Protein AF-0000000076051017 (afdb_homodimer)

Organism: Dicentrarchus labrax (NCBI:txid13489)

Structure (mmCIF, N/CA/C/O backbone):
data_AF-0000000076051017-model_v1
#
loop_
_entity.id
_entity.type
_entity.pdbx_description
1 polymer 'CARD domain-containing protein'
#
loop_
_atom_site.group_PDB
_atom_site.id
_atom_site.type_symbol
_atom_site.label_atom_id
_atom_site.label_alt_id
_atom_site.label_comp_id
_atom_site.label_asym_id
_atom_site.label_entity_id
_atom_site.label_seq_id
_atom_site.pdbx_PDB_ins_code
_atom_site.Cartn_x
_atom_site.Cartn_y
_atom_site.Cartn_z
_atom_site.occupancy
_atom_site.B_iso_or_equiv
_atom_site.auth_seq_id
_atom_site.auth_comp_id
_atom_site.auth_asym_id
_atom_site.auth_atom_id
_atom_site.pdbx_PDB_model_num
ATOM 1 N N . MET A 1 1 ? 24.625 4.484 -7.156 1 24.42 1 MET A N 1
ATOM 2 C CA . MET A 1 1 ? 23.25 4.98 -7.07 1 24.42 1 MET A CA 1
ATOM 3 C C . MET A 1 1 ? 22.25 3.867 -7.359 1 24.42 1 MET A C 1
ATOM 5 O O . MET A 1 1 ? 22.281 3.266 -8.438 1 24.42 1 MET A O 1
ATOM 9 N N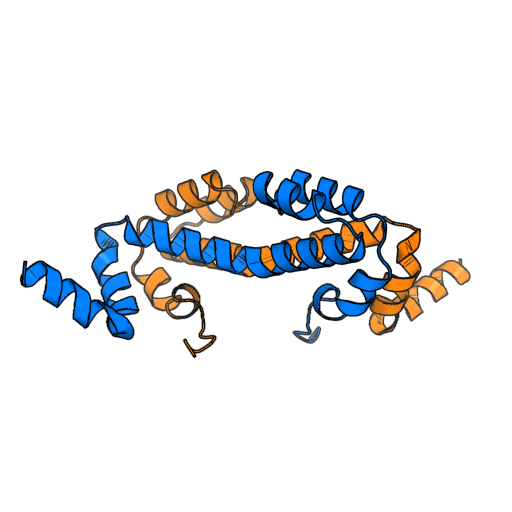 . ALA A 1 2 ? 22.016 2.893 -6.672 1 33.41 2 ALA A N 1
ATOM 10 C CA . ALA A 1 2 ? 21.234 1.699 -6.969 1 33.41 2 ALA A CA 1
ATOM 11 C C . ALA A 1 2 ? 19.984 2.055 -7.766 1 33.41 2 ALA A C 1
ATOM 13 O O . ALA A 1 2 ? 19.172 2.869 -7.324 1 33.41 2 ALA A O 1
ATOM 14 N N . ALA A 1 3 ? 19.891 2.324 -9.031 1 37.25 3 ALA A N 1
ATOM 15 C CA . ALA A 1 3 ? 19.016 2.867 -10.062 1 37.25 3 ALA A CA 1
ATOM 16 C C . ALA A 1 3 ? 17.562 2.562 -9.75 1 37.25 3 ALA A C 1
ATOM 18 O O . ALA A 1 3 ? 17.234 1.473 -9.273 1 37.25 3 ALA A O 1
ATOM 19 N N . SER A 1 4 ? 16.625 3.566 -9.406 1 51.62 4 SER A N 1
ATOM 20 C CA . SER A 1 4 ? 15.234 3.854 -9.078 1 51.62 4 SER A CA 1
ATOM 21 C C . SER A 1 4 ? 14.297 2.824 -9.703 1 51.62 4 SER A C 1
ATOM 23 O O . SER A 1 4 ? 13.43 3.174 -10.5 1 51.62 4 SER A O 1
ATOM 25 N N . GLY A 1 5 ? 14.914 1.859 -10.258 1 60.94 5 GLY A N 1
ATOM 26 C CA . GLY A 1 5 ? 14.273 0.956 -11.195 1 60.94 5 GLY A CA 1
ATOM 27 C C . GLY A 1 5 ? 13.016 0.314 -10.641 1 60.94 5 GLY A C 1
ATOM 28 O O . GLY A 1 5 ? 12.742 0.406 -9.445 1 60.94 5 GLY A O 1
ATOM 29 N N . GLN A 1 6 ? 12.227 -0.032 -11.578 1 78.06 6 GLN A N 1
ATOM 30 C CA . GLN A 1 6 ? 11 -0.77 -11.305 1 78.06 6 GLN A CA 1
ATOM 31 C C . GLN A 1 6 ? 11.266 -1.979 -10.414 1 78.06 6 GLN A C 1
ATOM 33 O O . GLN A 1 6 ? 12.32 -2.615 -10.523 1 78.06 6 GLN A O 1
ATOM 38 N N . HIS A 1 7 ? 10.523 -2.027 -9.367 1 85.69 7 HIS A N 1
ATOM 39 C CA . HIS A 1 7 ? 10.602 -3.172 -8.469 1 85.69 7 HIS A 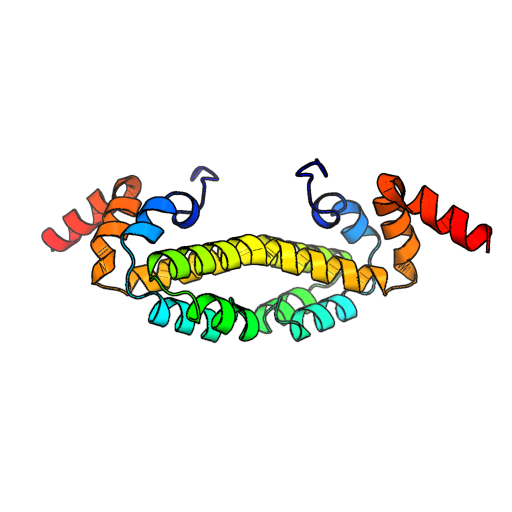CA 1
ATOM 40 C C . HIS A 1 7 ? 10.578 -4.484 -9.242 1 85.69 7 HIS A C 1
ATOM 42 O O . HIS A 1 7 ? 9.922 -4.586 -10.281 1 85.69 7 HIS A O 1
ATOM 48 N N . PHE A 1 8 ? 11.359 -5.445 -8.859 1 83.5 8 PHE A N 1
ATOM 49 C CA . PHE A 1 8 ? 11.461 -6.766 -9.469 1 83.5 8 PHE A CA 1
ATOM 50 C C . PHE A 1 8 ? 10.086 -7.293 -9.859 1 83.5 8 PHE A C 1
ATOM 52 O O . PHE A 1 8 ? 9.898 -7.789 -10.969 1 83.5 8 PHE A O 1
ATOM 59 N N . VAL A 1 9 ? 9.141 -7.133 -8.945 1 89.12 9 VAL A N 1
ATOM 60 C CA . VAL A 1 9 ? 7.781 -7.621 -9.148 1 89.12 9 VAL A CA 1
ATOM 61 C C . VAL A 1 9 ? 7.141 -6.891 -10.328 1 89.12 9 VAL A C 1
ATOM 63 O O . VAL A 1 9 ? 6.453 -7.508 -11.148 1 89.12 9 VAL A O 1
ATOM 66 N N . ASP A 1 10 ? 7.473 -5.641 -10.352 1 88.94 10 ASP A N 1
ATOM 67 C CA . ASP A 1 10 ? 6.918 -4.84 -11.438 1 88.94 10 ASP A CA 1
ATOM 68 C C . ASP A 1 10 ? 7.574 -5.191 -12.773 1 88.94 10 ASP A C 1
ATOM 70 O O . ASP A 1 10 ? 6.918 -5.18 -13.812 1 88.94 10 ASP A O 1
ATOM 74 N N . ARG A 1 11 ? 8.703 -5.527 -12.695 1 86.06 11 ARG A N 1
ATOM 75 C CA . ARG A 1 11 ? 9.492 -5.828 -13.891 1 86.06 11 ARG A CA 1
ATOM 76 C C . ARG A 1 11 ? 9.117 -7.188 -14.469 1 86.06 11 ARG A C 1
ATOM 78 O O . ARG A 1 11 ? 9.148 -7.383 -15.68 1 86.06 11 ARG A O 1
ATOM 85 N N . HIS A 1 12 ? 8.734 -8.039 -13.617 1 89.12 12 HIS A N 1
ATOM 86 C CA . HIS A 1 12 ? 8.539 -9.406 -14.094 1 89.12 12 HIS A CA 1
ATOM 87 C C . HIS A 1 12 ? 7.109 -9.875 -13.836 1 89.12 12 HIS A C 1
ATOM 89 O O . HIS A 1 12 ? 6.887 -11.047 -13.516 1 89.12 12 HIS A O 1
ATOM 95 N N . GLN A 1 13 ? 6.273 -8.984 -14.023 1 90.81 13 GLN A N 1
ATOM 96 C CA . GLN A 1 13 ? 4.863 -9.281 -13.805 1 90.81 13 GLN A CA 1
ATOM 97 C C . GLN A 1 13 ? 4.395 -10.414 -14.711 1 90.81 13 GLN A C 1
ATOM 99 O O . GLN A 1 13 ? 3.766 -11.367 -14.25 1 90.81 13 GLN A O 1
ATOM 104 N N . THR A 1 14 ? 4.812 -10.297 -15.992 1 91.75 14 THR A N 1
ATOM 105 C CA . THR A 1 14 ? 4.379 -11.281 -16.984 1 91.75 14 THR A CA 1
ATOM 106 C C . THR A 1 14 ? 4.926 -12.664 -16.641 1 91.75 14 THR A C 1
ATOM 108 O O . THR A 1 14 ? 4.195 -13.656 -16.703 1 91.75 14 THR A O 1
ATOM 111 N N . ALA A 1 15 ? 6.152 -12.688 -16.266 1 88.75 15 ALA A N 1
ATOM 112 C CA . ALA A 1 15 ? 6.781 -13.953 -15.914 1 88.75 15 ALA A CA 1
ATOM 113 C C . ALA A 1 15 ? 6.141 -14.547 -14.656 1 88.75 15 ALA A C 1
ATOM 115 O O . ALA A 1 15 ? 5.914 -15.758 -14.586 1 88.75 15 ALA A O 1
ATOM 116 N N . LEU A 1 16 ? 5.812 -13.734 -13.742 1 91.06 16 LEU A N 1
ATOM 117 C CA . LEU A 1 16 ? 5.184 -14.188 -12.5 1 91.06 16 LEU A CA 1
ATOM 118 C C . LEU A 1 16 ? 3.805 -14.781 -12.781 1 91.06 16 LEU A C 1
ATOM 120 O O . LEU A 1 16 ? 3.473 -15.852 -12.273 1 91.06 16 LEU A O 1
ATOM 124 N N . ILE A 1 17 ? 3.113 -14.164 -13.625 1 93.62 17 ILE A N 1
ATOM 125 C CA . ILE A 1 17 ? 1.758 -14.586 -13.953 1 93.62 17 ILE A CA 1
ATOM 126 C C . ILE A 1 17 ? 1.806 -15.922 -14.703 1 93.62 17 ILE A C 1
ATOM 128 O O . ILE A 1 17 ? 0.982 -16.812 -14.461 1 93.62 17 ILE A O 1
ATOM 132 N N . SER A 1 18 ? 2.781 -16.094 -15.43 1 91.06 18 SER A N 1
ATOM 133 C CA . SER A 1 18 ? 2.85 -17.281 -16.281 1 91.06 18 SER A CA 1
ATOM 134 C C . SER A 1 18 ? 3.506 -18.438 -15.547 1 91.06 18 SER A C 1
ATOM 136 O O . SER A 1 18 ? 3.191 -19.609 -15.812 1 91.06 18 SER A O 1
ATOM 138 N N . ARG A 1 19 ? 4.324 -18.188 -14.539 1 88.19 19 ARG A N 1
ATOM 139 C CA . ARG A 1 19 ? 5.176 -19.25 -14.008 1 88.19 19 ARG A CA 1
ATOM 140 C C . ARG A 1 19 ? 4.742 -19.641 -12.594 1 88.19 19 ARG A C 1
ATOM 142 O O . ARG A 1 19 ? 4.922 -20.781 -12.188 1 88.19 19 ARG A O 1
ATOM 149 N N . VAL A 1 20 ? 4.27 -18.672 -11.914 1 89.75 20 VAL A N 1
ATOM 150 C CA . VAL A 1 20 ? 3.904 -18.969 -10.531 1 89.75 20 VAL A CA 1
ATOM 151 C C . VAL A 1 20 ? 2.6 -19.766 -10.5 1 89.75 20 VAL A C 1
ATOM 153 O O . VAL A 1 20 ? 1.62 -19.391 -11.148 1 89.75 20 VAL A O 1
ATOM 156 N N . ARG A 1 21 ? 2.627 -20.859 -9.695 1 89.5 21 ARG A N 1
ATOM 157 C CA . ARG A 1 21 ? 1.442 -21.703 -9.625 1 89.5 21 ARG A CA 1
ATOM 158 C C . ARG A 1 21 ? 0.929 -21.812 -8.188 1 89.5 21 ARG A C 1
ATOM 160 O O . ARG A 1 21 ? -0.248 -22.094 -7.965 1 89.5 21 ARG A O 1
ATOM 167 N N . ASP A 1 22 ? 1.771 -21.609 -7.297 1 90.62 22 ASP A N 1
ATOM 168 C CA . ASP A 1 22 ? 1.394 -21.703 -5.891 1 90.62 22 ASP A CA 1
ATOM 169 C C . ASP A 1 22 ? 0.854 -20.359 -5.379 1 90.62 22 ASP A C 1
ATOM 171 O O . ASP A 1 22 ? 1.37 -19.812 -4.402 1 90.62 22 ASP A O 1
ATOM 175 N N . THR A 1 23 ? -0.31 -19.906 -5.977 1 93.56 23 THR A N 1
ATOM 176 C CA . THR A 1 23 ? -0.849 -18.594 -5.688 1 93.56 23 THR A CA 1
ATOM 177 C C . THR A 1 23 ? -1.613 -18.594 -4.363 1 93.56 23 THR A C 1
ATOM 179 O O . THR A 1 23 ? -1.653 -17.578 -3.662 1 93.56 23 THR A O 1
ATOM 182 N N . GLU A 1 24 ? -2.168 -19.766 -4.031 1 92.88 24 GLU A N 1
ATOM 183 C CA . GLU A 1 24 ? -2.918 -19.875 -2.783 1 92.88 24 GLU A CA 1
ATOM 184 C C . GLU A 1 24 ? -2.008 -19.672 -1.575 1 92.88 24 GLU A C 1
ATOM 186 O O . GLU A 1 24 ? -2.379 -18.984 -0.622 1 92.88 24 GLU A O 1
ATOM 191 N N . HIS A 1 25 ? -0.896 -20.266 -1.713 1 93.69 25 HIS A N 1
ATOM 192 C CA . HIS A 1 25 ? 0.097 -20.109 -0.654 1 93.69 25 HIS A CA 1
ATOM 193 C C . HIS A 1 25 ? 0.572 -18.672 -0.545 1 93.69 25 HIS A C 1
ATOM 195 O O . HIS A 1 25 ? 0.692 -18.141 0.558 1 93.69 25 HIS A O 1
ATOM 201 N N . ILE A 1 26 ? 0.809 -18.094 -1.635 1 95.06 26 ILE A N 1
ATOM 202 C CA . ILE A 1 26 ? 1.259 -16.703 -1.695 1 95.06 26 ILE A CA 1
ATOM 203 C C . ILE A 1 26 ? 0.179 -15.789 -1.127 1 95.06 26 ILE A C 1
ATOM 205 O O . ILE A 1 26 ? 0.461 -14.945 -0.276 1 95.06 26 ILE A O 1
ATOM 209 N N . LEU A 1 27 ? -1.001 -16.031 -1.581 1 95.56 27 LEU A N 1
ATOM 210 C CA . LEU A 1 27 ? -2.15 -15.258 -1.134 1 95.56 27 LEU A CA 1
ATOM 211 C C . LEU A 1 27 ? -2.334 -15.375 0.375 1 95.56 27 LEU A C 1
ATOM 213 O O . LEU A 1 27 ? -2.539 -14.375 1.062 1 95.56 27 LEU A O 1
ATOM 217 N N . GLY A 1 28 ? -2.191 -16.547 0.867 1 95 28 GLY A N 1
ATOM 218 C CA . GLY A 1 28 ? -2.307 -16.781 2.297 1 95 28 GLY A CA 1
ATOM 219 C C . GLY A 1 28 ? -1.27 -16.031 3.111 1 95 28 GLY A C 1
ATOM 220 O O . GLY A 1 28 ? -1.594 -15.422 4.137 1 95 28 GLY A O 1
ATOM 221 N N . LYS A 1 29 ? -0.064 -16.031 2.619 1 94.69 29 LYS A N 1
ATOM 222 C CA . LYS A 1 29 ? 1.028 -15.367 3.322 1 94.69 29 LYS A CA 1
ATOM 223 C C . LYS A 1 29 ? 0.854 -13.852 3.297 1 94.69 29 LYS A C 1
ATOM 225 O O . LYS A 1 29 ? 1.027 -13.18 4.32 1 94.69 29 LYS A O 1
ATOM 230 N N . LEU A 1 30 ? 0.501 -13.391 2.154 1 95 30 LEU A N 1
ATOM 231 C CA . LEU A 1 30 ? 0.295 -11.953 2.023 1 95 30 LEU A CA 1
ATOM 232 C C . LEU A 1 30 ? -0.846 -11.477 2.918 1 95 30 LEU A C 1
ATOM 234 O O . LEU A 1 30 ? -0.772 -10.398 3.51 1 95 30 LEU A O 1
ATOM 238 N N . LYS A 1 31 ? -1.867 -12.258 3.064 1 94.69 31 LYS A N 1
ATOM 239 C CA . LYS A 1 31 ? -2.994 -11.953 3.941 1 94.69 31 LYS A CA 1
ATOM 240 C C . LYS A 1 31 ? -2.568 -11.961 5.406 1 94.69 31 LYS A C 1
ATOM 242 O O . LYS A 1 31 ? -2.947 -11.07 6.176 1 94.69 31 LYS A O 1
ATOM 247 N N . GLU A 1 32 ? -1.812 -12.914 5.691 1 93.19 32 GLU A N 1
ATOM 248 C CA . GLU A 1 32 ? -1.315 -13.023 7.059 1 93.19 32 GLU A CA 1
ATOM 249 C C . GLU A 1 32 ? -0.448 -11.828 7.434 1 93.19 32 GLU A C 1
ATOM 251 O O . GLU A 1 32 ? -0.477 -11.367 8.578 1 93.19 32 GLU A O 1
ATOM 256 N N . MET A 1 33 ? 0.252 -11.414 6.477 1 89.25 33 MET A N 1
ATOM 257 C CA . MET A 1 33 ? 1.144 -10.281 6.707 1 89.25 33 MET A CA 1
ATOM 258 C C . MET A 1 33 ? 0.368 -8.969 6.703 1 89.25 33 MET A C 1
ATOM 260 O O . MET A 1 33 ? 0.891 -7.934 7.121 1 89.25 33 MET A O 1
ATOM 264 N N . GLY A 1 34 ? -0.834 -8.984 6.223 1 88.19 34 GLY A N 1
ATOM 265 C CA . GLY A 1 34 ? -1.699 -7.816 6.266 1 88.19 34 GLY A CA 1
ATOM 266 C C . GLY A 1 34 ? -1.637 -6.98 5 1 88.19 34 GLY A C 1
ATOM 267 O O . GLY A 1 34 ? -2.098 -5.84 4.98 1 88.19 34 GLY A O 1
ATOM 268 N N . PHE A 1 35 ? -1.072 -7.484 4.031 1 91.06 35 PHE A N 1
ATOM 269 C CA . PHE A 1 35 ? -0.957 -6.738 2.785 1 91.06 35 PHE A CA 1
ATOM 270 C C . PHE A 1 35 ? -2.229 -6.867 1.955 1 91.06 35 PHE A C 1
ATOM 272 O O . PHE A 1 35 ? -2.547 -5.984 1.155 1 91.06 35 PHE A O 1
ATOM 279 N N . ILE A 1 36 ? -2.881 -7.93 2.113 1 92.75 36 ILE A N 1
ATOM 280 C CA . ILE A 1 36 ? -4.141 -8.195 1.428 1 92.75 36 ILE A CA 1
ATOM 281 C C . ILE A 1 36 ? -5.242 -8.461 2.453 1 92.75 36 ILE A C 1
ATOM 283 O O . ILE A 1 36 ? -5.059 -9.25 3.377 1 92.75 36 ILE A O 1
ATOM 287 N N . SER A 1 37 ? -6.293 -7.73 2.342 1 91.69 37 SER A N 1
ATOM 288 C CA . SER A 1 37 ? -7.418 -7.914 3.256 1 91.69 37 SER A CA 1
ATOM 289 C C . SER A 1 37 ? -8.133 -9.234 2.994 1 91.69 37 SER A C 1
ATOM 291 O O . SER A 1 37 ? -7.992 -9.82 1.92 1 91.69 37 SER A O 1
ATOM 293 N N . LYS A 1 38 ? -8.977 -9.57 3.932 1 92.62 38 LYS A N 1
ATOM 294 C CA . LYS A 1 38 ? -9.75 -10.797 3.787 1 92.62 38 LYS A CA 1
ATOM 295 C C . LYS A 1 38 ? -10.688 -10.719 2.588 1 92.62 38 LYS A C 1
ATOM 297 O O . LYS A 1 38 ? -10.812 -11.68 1.826 1 92.62 38 LYS A O 1
ATOM 302 N N . GLU A 1 39 ? -11.266 -9.57 2.461 1 93.75 39 GLU A N 1
ATOM 303 C CA . GLU A 1 39 ? -12.195 -9.375 1.354 1 93.75 39 GLU A CA 1
ATOM 304 C C . GLU A 1 39 ? -11.5 -9.531 0.007 1 93.75 39 GLU A C 1
ATOM 306 O O . GLU A 1 39 ? -11.984 -10.25 -0.871 1 93.75 39 GLU A O 1
ATOM 311 N N . LYS A 1 40 ? -10.391 -8.953 -0.092 1 94.25 40 LYS A N 1
ATOM 312 C CA . LYS A 1 40 ? -9.633 -9.031 -1.337 1 94.25 40 LYS A CA 1
ATOM 313 C C . LYS A 1 40 ? -9.055 -10.43 -1.543 1 94.25 40 LYS A C 1
ATOM 315 O O . LYS A 1 40 ? -9.008 -10.93 -2.67 1 94.25 40 LYS A O 1
ATOM 320 N N . ASN A 1 41 ? -8.633 -11 -0.438 1 95.25 41 ASN A N 1
ATOM 321 C CA . ASN A 1 41 ? -8.141 -12.375 -0.49 1 95.25 41 ASN A CA 1
ATOM 322 C C . ASN A 1 41 ? -9.188 -13.32 -1.067 1 95.25 41 ASN A C 1
ATOM 324 O O . ASN A 1 41 ? -8.891 -14.102 -1.977 1 95.25 41 ASN A O 1
ATOM 328 N N . ASP A 1 42 ? -10.359 -13.227 -0.58 1 95.94 42 ASP A N 1
ATOM 329 C CA . ASP A 1 42 ? -11.445 -14.094 -1.033 1 95.94 42 ASP A CA 1
ATOM 330 C C . ASP A 1 42 ? -11.766 -13.852 -2.506 1 95.94 42 ASP A C 1
ATOM 332 O O . ASP A 1 42 ? -12.039 -14.797 -3.252 1 95.94 42 ASP A O 1
ATOM 336 N N . ALA A 1 43 ? -11.719 -12.648 -2.893 1 96.25 43 ALA A N 1
ATOM 337 C CA . ALA A 1 43 ? -11.992 -12.281 -4.281 1 96.25 43 ALA A CA 1
ATOM 338 C C . ALA A 1 43 ? -10.953 -12.883 -5.219 1 96.25 43 ALA A C 1
ATOM 340 O O . ALA A 1 43 ? -11.297 -13.414 -6.281 1 96.25 43 ALA A O 1
ATOM 341 N N . VAL A 1 44 ? -9.719 -12.812 -4.871 1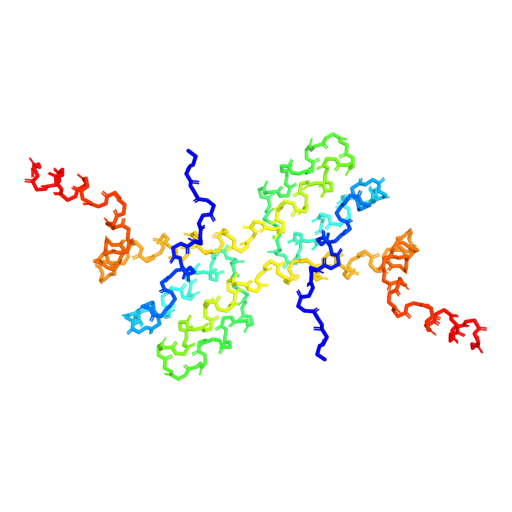 96.75 44 VAL A N 1
ATOM 342 C CA . VAL A 1 44 ? -8.633 -13.336 -5.691 1 96.75 44 VAL A CA 1
ATOM 343 C C . VAL A 1 44 ? -8.656 -14.867 -5.66 1 96.75 44 VAL A C 1
ATOM 345 O O . VAL A 1 44 ? -8.453 -15.516 -6.688 1 96.75 44 VAL A O 1
ATOM 348 N N . ALA A 1 45 ? -8.914 -15.445 -4.512 1 95.94 45 ALA A N 1
ATOM 349 C CA . ALA A 1 45 ? -8.953 -16.891 -4.34 1 95.94 45 ALA A CA 1
ATOM 350 C C . ALA A 1 45 ? -10.094 -17.516 -5.148 1 95.94 45 ALA A C 1
ATOM 352 O O . ALA A 1 45 ? -10.039 -18.688 -5.508 1 95.94 45 ALA A O 1
ATOM 353 N N . ALA A 1 46 ? -11.094 -16.719 -5.398 1 96.5 46 ALA A N 1
ATOM 354 C CA . ALA A 1 46 ? -12.266 -17.219 -6.125 1 96.5 46 ALA A CA 1
ATOM 355 C C . ALA A 1 46 ? -11.984 -17.297 -7.625 1 96.5 46 ALA A C 1
ATOM 357 O O . ALA A 1 46 ? -12.734 -17.938 -8.367 1 96.5 46 ALA A O 1
ATOM 358 N N . LEU A 1 47 ? -10.906 -16.672 -8.008 1 95.69 47 LEU A N 1
ATOM 359 C CA . LEU A 1 47 ? -10.562 -16.719 -9.422 1 95.69 47 LEU A CA 1
ATOM 360 C C . LEU A 1 47 ? -10.195 -18.141 -9.844 1 95.69 47 LEU A C 1
ATOM 362 O O . LEU A 1 47 ? -9.664 -18.906 -9.047 1 95.69 47 LEU A O 1
ATOM 366 N N . LYS A 1 48 ? -10.422 -18.531 -11.039 1 90.25 48 LYS A N 1
ATOM 367 C CA . LYS A 1 48 ? -10.398 -19.906 -11.508 1 90.25 48 LYS A CA 1
ATOM 368 C C . LYS A 1 48 ? -8.969 -20.375 -11.797 1 90.25 48 LYS A C 1
ATOM 370 O O . LYS A 1 48 ? -8.617 -21.516 -11.516 1 90.25 48 LYS A O 1
ATOM 375 N N . SER A 1 49 ? -8.141 -19.516 -12.352 1 95.25 49 SER A N 1
ATOM 376 C CA . SER A 1 49 ? -6.809 -19.938 -12.781 1 95.25 49 SER A CA 1
ATOM 377 C C . SER A 1 49 ? -5.723 -19.312 -11.914 1 95.25 49 SER A C 1
ATOM 379 O O . SER A 1 49 ? -5.871 -18.188 -11.43 1 95.25 49 SER A O 1
ATOM 381 N N . PRO A 1 50 ? -4.652 -20.125 -11.75 1 94.44 50 PRO A N 1
ATOM 382 C CA . PRO A 1 50 ? -3.518 -19.562 -11.016 1 94.44 50 PRO A CA 1
ATOM 383 C C . PRO A 1 50 ? -2.98 -18.281 -11.648 1 94.44 50 PRO A C 1
ATOM 385 O O . PRO A 1 50 ? -2.502 -17.391 -10.938 1 94.44 50 PRO A O 1
ATOM 388 N N . GLN A 1 51 ? -3.125 -18.234 -12.945 1 95.25 51 GLN A N 1
ATOM 389 C CA . GLN A 1 51 ? -2.666 -17.031 -13.633 1 95.25 51 GLN A CA 1
ATOM 390 C C . GLN A 1 51 ? -3.502 -15.812 -13.242 1 95.25 51 GLN A C 1
ATOM 392 O O . GLN A 1 51 ? -2.959 -14.734 -12.977 1 95.25 51 GLN A O 1
ATOM 397 N N . ASP A 1 52 ? -4.797 -16.047 -13.117 1 96.81 52 ASP A N 1
ATOM 398 C CA . ASP A 1 52 ? -5.707 -14.984 -12.711 1 96.81 52 ASP A CA 1
ATOM 399 C C . ASP A 1 52 ? -5.469 -14.586 -11.258 1 96.81 52 ASP A C 1
ATOM 401 O O . ASP A 1 52 ? -5.527 -13.398 -10.914 1 96.81 52 ASP A O 1
ATOM 405 N N . GLN A 1 53 ? -5.188 -15.562 -10.516 1 97.06 53 GLN A N 1
ATOM 406 C CA . GLN A 1 53 ? -4.941 -15.297 -9.102 1 97.06 53 GLN A CA 1
ATOM 407 C C . GLN A 1 53 ? -3.674 -14.469 -8.906 1 97.06 53 GLN A C 1
ATOM 409 O O . GLN A 1 53 ? -3.66 -13.516 -8.125 1 97.06 53 GLN A O 1
ATOM 414 N N . MET A 1 54 ? -2.664 -14.805 -9.727 1 96.31 54 MET A N 1
ATOM 415 C CA . MET A 1 54 ? -1.407 -14.062 -9.633 1 96.31 54 MET A CA 1
ATOM 416 C C . MET A 1 54 ? -1.589 -12.625 -10.102 1 96.31 54 MET A C 1
ATOM 418 O O . MET A 1 54 ? -1.051 -11.695 -9.492 1 96.31 54 MET A O 1
ATOM 422 N N . GLU A 1 55 ? -2.424 -12.492 -11.094 1 96.5 55 GLU A N 1
ATOM 423 C CA . GLU A 1 55 ? -2.742 -11.148 -11.562 1 96.5 55 GLU A CA 1
ATOM 424 C C . GLU A 1 55 ? -3.473 -10.352 -10.484 1 96.5 55 GLU A C 1
ATOM 426 O O . GLU A 1 55 ? -3.188 -9.172 -10.281 1 96.5 55 GLU A O 1
ATOM 431 N N . GLY A 1 56 ? -4.359 -11 -9.859 1 96.88 56 GLY A N 1
ATOM 432 C CA . GLY A 1 56 ? -5.09 -10.367 -8.773 1 96.88 56 GLY A CA 1
ATOM 433 C C . GLY A 1 56 ? -4.203 -9.953 -7.617 1 96.88 56 GLY A C 1
ATOM 434 O O . GLY A 1 56 ? -4.359 -8.867 -7.062 1 96.88 56 GLY A O 1
ATOM 435 N N . ILE A 1 57 ? -3.285 -10.82 -7.328 1 97.31 57 ILE A N 1
ATOM 436 C CA . ILE A 1 57 ? -2.342 -10.531 -6.25 1 97.31 57 ILE A CA 1
ATOM 437 C C . ILE A 1 57 ? -1.511 -9.305 -6.605 1 97.31 57 ILE A C 1
ATOM 439 O O . ILE A 1 57 ? -1.389 -8.375 -5.797 1 97.31 57 ILE A O 1
ATOM 443 N N . LEU A 1 58 ? -1.055 -9.266 -7.824 1 96 58 LEU A N 1
ATOM 444 C CA . LEU A 1 58 ? -0.235 -8.148 -8.281 1 96 58 LEU A CA 1
ATOM 445 C C . LEU A 1 58 ? -1.034 -6.852 -8.281 1 96 58 LEU A C 1
ATOM 447 O O . LEU A 1 58 ? -0.522 -5.801 -7.879 1 96 58 LEU A O 1
ATOM 451 N N . GLN A 1 59 ? -2.211 -6.977 -8.625 1 95.38 59 GLN A N 1
ATOM 452 C CA . GLN A 1 59 ? -3.092 -5.816 -8.641 1 95.38 59 GLN A CA 1
ATOM 453 C C . GLN A 1 59 ? -3.338 -5.301 -7.223 1 95.38 59 GLN A C 1
ATOM 455 O O . GLN A 1 59 ? -3.348 -4.09 -6.992 1 95.38 59 GLN A O 1
ATOM 460 N N . CYS A 1 60 ? -3.549 -6.168 -6.383 1 95.38 60 CYS A N 1
ATOM 461 C CA . CYS A 1 60 ? -3.785 -5.801 -4.992 1 95.38 60 CYS A CA 1
ATOM 462 C C . CYS A 1 60 ? -2.58 -5.074 -4.41 1 95.38 60 CYS A C 1
ATOM 464 O O . CYS A 1 60 ? -2.732 -4.074 -3.707 1 95.38 60 CYS A O 1
ATOM 466 N N . LEU A 1 61 ? -1.451 -5.594 -4.758 1 94.62 61 LEU A N 1
ATOM 467 C CA . LEU A 1 61 ? -0.232 -5.016 -4.203 1 94.62 61 LEU A CA 1
ATOM 468 C C . LEU A 1 61 ? 0.036 -3.639 -4.797 1 94.62 61 LEU A C 1
ATOM 470 O O . LEU A 1 61 ? 0.464 -2.725 -4.086 1 94.62 61 LEU A O 1
ATOM 474 N N . THR A 1 62 ? -0.255 -3.459 -6.039 1 91.5 62 THR A N 1
ATOM 475 C CA . THR A 1 62 ? -0.017 -2.188 -6.711 1 91.5 62 THR A CA 1
ATOM 476 C C . THR A 1 62 ? -1.061 -1.153 -6.301 1 91.5 62 THR A C 1
ATOM 478 O O . THR A 1 62 ? -0.771 0.044 -6.254 1 91.5 62 THR A O 1
ATOM 481 N N . SER A 1 63 ? -2.178 -1.589 -5.879 1 92.56 63 SER A N 1
ATOM 482 C CA . SER A 1 63 ? -3.27 -0.689 -5.52 1 92.56 63 SER A CA 1
ATOM 483 C C . SER A 1 63 ? -3.221 -0.32 -4.039 1 92.56 63 SER A C 1
ATOM 485 O O . SER A 1 63 ? -3.93 0.584 -3.598 1 92.56 63 SER A O 1
ATOM 487 N N . ALA A 1 64 ? -2.445 -0.99 -3.338 1 92.12 64 ALA A N 1
ATOM 488 C CA . ALA A 1 64 ? -2.414 -0.812 -1.888 1 92.12 64 ALA A CA 1
ATOM 489 C C . ALA A 1 64 ? -2.076 0.629 -1.519 1 92.12 64 ALA A C 1
ATOM 491 O O . ALA A 1 64 ? -2.689 1.206 -0.617 1 92.12 64 ALA A O 1
ATOM 492 N N . SER A 1 65 ? -1.127 1.236 -2.186 1 91.75 65 SER A N 1
ATOM 493 C CA . SER A 1 65 ? -0.76 2.621 -1.906 1 91.75 65 SER A CA 1
ATOM 494 C C . SER A 1 65 ? -1.912 3.57 -2.213 1 91.75 65 SER A C 1
ATOM 496 O O . SER A 1 65 ? -2.18 4.5 -1.447 1 91.75 65 SER A O 1
ATOM 498 N N . THR A 1 66 ? -2.549 3.305 -3.299 1 91.75 66 THR A N 1
ATOM 499 C CA . THR A 1 66 ? -3.678 4.137 -3.701 1 91.75 66 THR A CA 1
ATOM 500 C C . THR A 1 66 ? -4.816 4.031 -2.693 1 91.75 66 THR A C 1
ATOM 502 O O . THR A 1 66 ? -5.441 5.035 -2.346 1 91.75 66 THR A O 1
ATOM 505 N N . ARG A 1 67 ? -5.02 2.938 -2.203 1 91.56 67 ARG A N 1
ATOM 506 C CA . ARG A 1 67 ? -6.055 2.715 -1.201 1 91.56 67 ARG A CA 1
ATOM 507 C C . ARG A 1 67 ? -5.738 3.461 0.09 1 91.56 67 ARG A C 1
ATOM 509 O O . ARG A 1 67 ? -6.629 4.035 0.719 1 91.56 67 ARG A O 1
ATOM 516 N N . GLY A 1 68 ? -4.488 3.379 0.391 1 94.31 68 GLY A N 1
ATOM 517 C CA . GLY A 1 68 ? -4.066 4.117 1.57 1 94.31 68 GLY A CA 1
ATOM 518 C C . GLY A 1 68 ? -4.254 5.617 1.434 1 94.31 68 GLY A C 1
ATOM 519 O O . GLY A 1 68 ? -4.711 6.277 2.367 1 94.31 68 GLY A O 1
ATOM 520 N N . LYS A 1 69 ? -3.939 6.09 0.316 1 93.25 69 LYS A N 1
ATOM 521 C CA . LYS A 1 69 ? -4.121 7.516 0.051 1 93.25 69 LYS A CA 1
ATOM 522 C C . LYS A 1 69 ? -5.602 7.883 0.019 1 93.25 69 LYS A C 1
ATOM 524 O O . LYS A 1 69 ? -5.992 8.953 0.496 1 93.25 69 LYS A O 1
ATOM 529 N N . ASP A 1 70 ? -6.336 6.996 -0.524 1 92 70 ASP A N 1
ATOM 530 C CA . ASP A 1 70 ? -7.781 7.199 -0.526 1 92 70 ASP A CA 1
ATOM 531 C C . ASP A 1 70 ? -8.328 7.254 0.898 1 92 70 ASP A C 1
ATOM 533 O O . ASP A 1 70 ? -9.188 8.086 1.209 1 92 70 ASP A O 1
ATOM 537 N N . ALA A 1 71 ? -7.836 6.391 1.649 1 93.06 71 ALA A N 1
ATOM 538 C CA . ALA A 1 71 ? -8.258 6.375 3.049 1 93.06 71 ALA A CA 1
ATOM 539 C C . ALA A 1 71 ? -7.895 7.684 3.744 1 93.06 71 ALA A C 1
ATOM 541 O O . ALA A 1 71 ? -8.711 8.258 4.461 1 93.06 71 ALA A O 1
ATOM 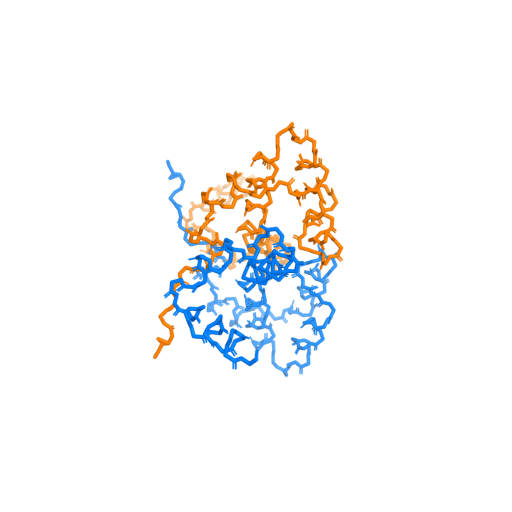542 N N . LEU A 1 72 ? -6.695 8.109 3.543 1 94.44 72 LEU A N 1
ATOM 543 C CA . LEU A 1 72 ? -6.258 9.391 4.102 1 94.44 72 LEU A CA 1
ATOM 544 C C . LEU A 1 72 ? -7.168 10.523 3.639 1 94.44 72 LEU A C 1
ATOM 546 O O . LEU A 1 72 ? -7.59 11.352 4.445 1 94.44 72 LEU A O 1
ATOM 550 N N . TYR A 1 73 ? -7.473 10.438 2.381 1 89.75 73 TYR A N 1
ATOM 551 C CA . TYR A 1 73 ? -8.344 11.453 1.795 1 89.75 73 TYR A CA 1
ATOM 552 C C . TYR A 1 73 ? -9.711 11.453 2.473 1 89.75 73 TYR A C 1
ATOM 554 O O . TYR A 1 73 ? -10.242 12.516 2.811 1 89.75 73 TYR A O 1
ATOM 562 N N . GLU A 1 74 ? -10.242 10.391 2.73 1 90.06 74 GLU A N 1
ATOM 563 C CA . GLU A 1 74 ? -11.547 10.266 3.381 1 90.06 74 GLU A CA 1
ATOM 564 C C . GLU A 1 74 ? -11.492 10.773 4.82 1 90.06 74 GLU A C 1
ATOM 566 O O . GLU A 1 74 ? -12.438 11.414 5.289 1 90.06 74 GLU A O 1
ATOM 571 N N . ILE A 1 75 ? -10.461 10.469 5.484 1 92.69 75 ILE A N 1
ATOM 572 C CA . ILE A 1 75 ? -10.281 10.93 6.859 1 92.69 75 ILE A CA 1
ATOM 573 C C . ILE A 1 75 ? -10.211 12.453 6.891 1 92.69 75 ILE A C 1
ATOM 575 O O . ILE A 1 75 ? -10.859 13.094 7.715 1 92.69 75 ILE A O 1
ATOM 579 N N . LEU A 1 76 ? -9.438 12.992 6.012 1 89 76 LEU A N 1
ATOM 580 C CA . LEU A 1 76 ? -9.281 14.445 5.938 1 89 76 LEU A CA 1
ATOM 581 C C . LEU A 1 76 ? -10.609 15.117 5.613 1 89 76 LEU A C 1
ATOM 583 O O . LEU A 1 76 ? -10.922 16.172 6.164 1 89 76 LEU A O 1
ATOM 587 N N . LYS A 1 77 ? -11.359 14.484 4.742 1 84.44 77 LYS A N 1
ATOM 588 C CA . LYS A 1 77 ? -12.672 15.008 4.359 1 84.44 77 LYS A CA 1
ATOM 589 C C . LYS A 1 77 ? -13.594 15.102 5.566 1 84.44 77 LYS A C 1
ATOM 591 O O . LYS A 1 77 ? -14.438 16 5.637 1 84.44 77 LYS A O 1
ATOM 596 N N . GLY A 1 78 ? -13.445 14.148 6.375 1 83.31 78 GLY A N 1
ATOM 597 C CA . GLY A 1 78 ? -14.281 14.125 7.562 1 83.31 78 GLY A CA 1
ATOM 598 C C . GLY A 1 78 ? -13.859 15.141 8.609 1 83.31 78 GLY A C 1
ATOM 599 O O . GLY A 1 78 ? -14.633 15.469 9.508 1 83.31 78 GLY A O 1
ATOM 600 N N . MET A 1 79 ? -12.688 15.594 8.43 1 80.19 79 MET A N 1
ATOM 601 C CA . MET A 1 79 ? -12.18 16.562 9.391 1 80.19 79 MET A CA 1
ATOM 602 C C . MET A 1 79 ? -12.578 17.984 8.977 1 80.19 79 MET A C 1
ATOM 604 O O . MET A 1 79 ? -12.32 18.406 7.848 1 80.19 79 MET A O 1
ATOM 608 N N . MET A 1 80 ? -13.461 18.578 9.625 1 66.12 80 MET A N 1
ATOM 609 C CA . MET A 1 80 ? -14.055 19.891 9.344 1 66.12 80 MET A CA 1
ATOM 610 C C . MET A 1 80 ? -12.969 20.922 9.086 1 66.12 80 MET A C 1
ATOM 612 O O . MET A 1 80 ? -13.156 21.828 8.273 1 66.12 80 MET A O 1
ATOM 616 N N . SER A 1 81 ? -11.953 20.797 9.82 1 62.97 81 SER A N 1
ATOM 617 C CA . SER A 1 81 ? -10.914 21.812 9.766 1 62.97 81 SER A CA 1
ATOM 618 C C . SER A 1 81 ? -10.156 21.766 8.445 1 62.97 81 SER A C 1
ATOM 620 O O . SER A 1 81 ? -9.516 22.75 8.047 1 62.97 81 SER A O 1
ATOM 622 N N . MET A 1 82 ? -10.328 20.672 7.77 1 63.38 82 MET A N 1
ATOM 623 C CA . MET A 1 82 ? -9.492 20.516 6.586 1 63.38 82 MET A CA 1
ATOM 624 C C . MET A 1 82 ? -10.32 20.609 5.312 1 63.38 82 MET A C 1
ATOM 626 O O . MET A 1 82 ? -9.781 20.594 4.207 1 63.38 82 MET A O 1
ATOM 630 N N . ARG A 1 83 ? -11.539 20.781 5.559 1 64.94 83 ARG A N 1
ATOM 631 C CA . ARG A 1 83 ? -12.469 20.859 4.438 1 64.94 83 ARG A CA 1
ATOM 632 C C . ARG A 1 83 ? -12.039 21.938 3.449 1 64.94 83 ARG A C 1
ATOM 634 O O . ARG A 1 83 ? -12.008 21.703 2.238 1 64.94 83 ARG A O 1
ATOM 641 N N . PRO A 1 84 ? -11.609 23.016 4.023 1 62.09 84 PRO A N 1
ATOM 642 C CA . PRO A 1 84 ? -11.164 24.047 3.076 1 62.09 84 PRO A CA 1
ATOM 643 C C . PRO A 1 84 ? -9.953 23.609 2.256 1 62.09 84 PRO A C 1
ATOM 645 O O . PRO A 1 84 ? -9.844 23.969 1.08 1 62.09 84 PRO A O 1
ATOM 648 N N . LEU A 1 85 ? -9.055 22.844 2.816 1 61.78 85 LEU A N 1
ATOM 649 C CA . LEU A 1 85 ? -7.855 22.391 2.117 1 61.78 85 LEU A CA 1
ATOM 650 C C . LEU A 1 85 ? -8.227 21.438 0.989 1 61.78 85 LEU A C 1
ATOM 652 O O . LEU A 1 85 ? -7.711 21.547 -0.126 1 61.78 85 LEU A O 1
ATOM 656 N N . ILE A 1 86 ? -9.148 20.609 1.438 1 62.88 86 ILE A N 1
ATOM 657 C CA . ILE A 1 86 ? -9.625 19.641 0.447 1 62.88 86 ILE A CA 1
ATOM 658 C C . ILE A 1 86 ? -10.352 20.391 -0.676 1 62.88 86 ILE A C 1
ATOM 660 O O . ILE A 1 86 ? -10.164 20.078 -1.854 1 62.88 86 ILE A O 1
ATOM 664 N N . LEU A 1 87 ? -11.086 21.344 -0.098 1 60.91 87 LEU A N 1
ATOM 665 C CA . LEU A 1 87 ? -11.828 22.141 -1.067 1 60.91 87 LEU A CA 1
ATOM 666 C C . LEU A 1 87 ? -10.891 22.969 -1.936 1 60.91 87 LEU A C 1
ATOM 668 O O . LEU A 1 87 ? -11.117 23.125 -3.137 1 60.91 87 LEU A O 1
ATOM 672 N N . ASP A 1 88 ? -9.984 23.453 -1.262 1 59.19 88 ASP A N 1
ATOM 673 C CA . ASP A 1 88 ? -8.977 24.234 -1.991 1 59.19 88 ASP A CA 1
ATOM 674 C C . ASP A 1 88 ? -8.203 23.344 -2.961 1 59.19 88 ASP A C 1
ATOM 676 O O . ASP A 1 88 ? -7.902 23.75 -4.082 1 59.19 88 ASP A O 1
ATOM 680 N N . CYS A 1 89 ? -7.957 22.281 -2.35 1 56.5 89 CYS A N 1
ATOM 681 C CA . CYS A 1 89 ? -7.18 21.344 -3.154 1 56.5 89 CYS A CA 1
ATOM 682 C C . CYS A 1 89 ? -8.047 20.703 -4.23 1 56.5 89 CYS A C 1
ATOM 684 O O . CYS A 1 89 ? -7.582 20.469 -5.348 1 56.5 89 CYS A O 1
ATOM 686 N N . GLN A 1 90 ? -9.242 20.203 -3.721 1 53.56 90 GLN A N 1
ATOM 687 C CA . GLN A 1 90 ? -10.18 19.672 -4.703 1 53.56 90 GLN A CA 1
ATOM 688 C C . GLN A 1 90 ? -10.711 20.781 -5.609 1 53.56 90 GLN A C 1
ATOM 690 O O . GLN A 1 90 ? -11.039 20.531 -6.77 1 53.56 90 GLN A O 1
ATOM 695 N N . GLU A 1 91 ? -11.242 21.828 -4.832 1 48.94 91 GLU A N 1
ATOM 696 C CA . GLU A 1 91 ? -11.891 22.906 -5.578 1 48.94 91 GLU A CA 1
ATOM 697 C C . GLU A 1 91 ? -11.055 23.328 -6.781 1 48.94 91 GLU A C 1
ATOM 699 O O . GLU A 1 91 ? -11.547 23.984 -7.691 1 48.94 91 GLU A O 1
ATOM 704 N N . LEU A 1 92 ? -9.836 23.281 -6.746 1 40.91 92 LEU A N 1
ATOM 705 C CA . LEU A 1 92 ? -9.531 23.688 -8.109 1 40.91 92 LEU A CA 1
ATOM 706 C C . LEU A 1 92 ? -10.273 22.828 -9.125 1 40.91 92 LEU A C 1
ATOM 708 O O . LEU A 1 92 ? -10.695 23.312 -10.172 1 40.91 92 LEU A O 1
ATOM 712 N N . LYS A 1 93 ? -10.422 21.484 -8.992 1 41.75 93 LYS A N 1
ATOM 713 C CA . LYS A 1 93 ? -11.305 21.062 -10.078 1 41.75 93 LYS A CA 1
ATOM 714 C C . LYS A 1 93 ? -12.766 21.281 -9.719 1 41.75 93 LYS A C 1
ATOM 716 O O . LYS A 1 93 ? -13.516 21.906 -10.477 1 41.75 93 LYS A O 1
ATOM 721 N N . GLY A 1 94 ? -13.602 20.344 -8.836 1 43.38 94 GLY A N 1
ATOM 722 C CA . GLY A 1 94 ? -15.047 20.359 -8.68 1 43.38 94 GLY A CA 1
ATOM 723 C C . GLY A 1 94 ? -15.531 21.297 -7.598 1 43.38 94 GLY A C 1
ATOM 724 O O . GLY A 1 94 ? -16.734 21.438 -7.379 1 43.38 94 GLY A O 1
ATOM 725 N N . GLY A 1 95 ? -14.977 21.625 -6.57 1 43.69 95 GLY A N 1
ATOM 726 C CA . GLY A 1 95 ? -15.547 22.438 -5.504 1 43.69 95 GLY A CA 1
ATOM 727 C C . GLY A 1 95 ? -16.125 23.75 -5.996 1 43.69 95 GLY A C 1
ATOM 728 O O . GLY A 1 95 ? -16.875 24.406 -5.277 1 43.69 95 GLY A O 1
ATOM 729 N N . ARG A 1 96 ? -15.609 24.328 -6.953 1 44.69 96 ARG A N 1
ATOM 730 C CA . ARG A 1 96 ? -16.438 25.453 -7.379 1 44.69 96 ARG A CA 1
ATOM 731 C C . ARG A 1 96 ? -17.875 25.016 -7.621 1 44.69 96 ARG A C 1
ATOM 733 O O . ARG A 1 96 ? -18.812 25.766 -7.371 1 44.69 96 ARG A O 1
ATOM 740 N N . LYS A 1 97 ? -18.109 23.844 -8.023 1 49.69 97 LYS A N 1
ATOM 741 C CA . LYS A 1 97 ? -19.469 23.438 -8.406 1 49.69 97 LYS A CA 1
ATOM 742 C C . LYS A 1 97 ? -20.297 23.078 -7.176 1 49.69 97 LYS A C 1
ATOM 744 O O . LYS A 1 97 ? -21.469 23.453 -7.09 1 49.69 97 LYS A O 1
ATOM 749 N N . MET A 1 98 ? -19.828 22.406 -6.078 1 44.72 98 MET A N 1
ATOM 750 C CA . MET A 1 98 ? -20.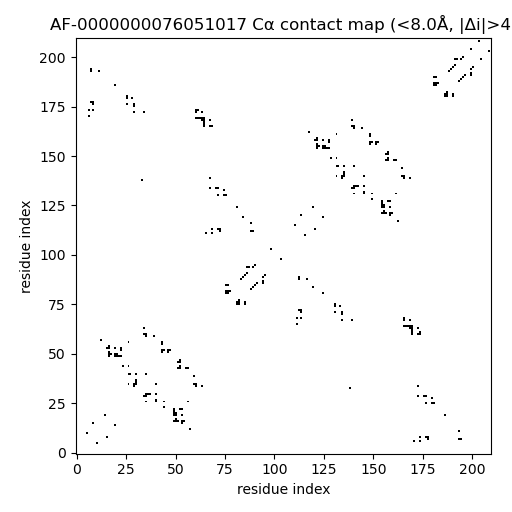641 21.938 -4.957 1 44.72 98 MET A CA 1
ATOM 751 C C . MET A 1 98 ? -20.875 23.062 -3.949 1 44.72 98 MET A C 1
ATOM 753 O O . MET A 1 98 ? -21.969 23.203 -3.406 1 44.72 98 MET A O 1
ATOM 757 N N . LEU A 1 99 ? -19.969 23.844 -3.512 1 47.59 99 LEU A N 1
ATOM 758 C CA . LEU A 1 99 ? -20.188 25.062 -2.73 1 47.59 99 LEU A CA 1
ATOM 759 C C . LEU A 1 99 ? -21.203 25.969 -3.424 1 47.59 99 LEU A C 1
ATOM 761 O O . LEU A 1 99 ? -22.078 26.547 -2.771 1 47.59 99 LEU A O 1
ATOM 765 N N . ASP A 1 100 ? -21.188 26.141 -4.656 1 49.94 100 ASP A N 1
ATOM 766 C CA . ASP A 1 100 ? -22.25 26.812 -5.406 1 49.94 100 ASP A CA 1
ATOM 767 C C . ASP A 1 100 ? -23.594 26.109 -5.215 1 49.94 100 ASP A C 1
ATOM 769 O O . ASP A 1 100 ? -24.625 26.766 -5.062 1 49.94 100 ASP A O 1
ATOM 773 N N . LYS A 1 101 ? -23.516 24.859 -5.145 1 53.28 101 LYS A N 1
ATOM 774 C CA . LYS A 1 101 ? -24.766 24.109 -4.977 1 53.28 101 LYS A CA 1
ATOM 775 C C . LYS A 1 101 ? -25.281 24.203 -3.543 1 53.28 101 LYS A C 1
ATOM 777 O O . LYS A 1 101 ? -26.484 24.297 -3.316 1 53.28 101 LYS A O 1
ATOM 782 N N . MET A 1 102 ? -24.516 24.203 -2.496 1 51.53 102 MET A N 1
ATOM 783 C CA . MET A 1 102 ? -24.906 24.281 -1.094 1 51.53 102 MET A CA 1
ATOM 784 C C . MET A 1 102 ? -25.328 25.703 -0.726 1 51.53 102 MET A C 1
ATOM 786 O O . MET A 1 102 ? -26.25 25.906 0.061 1 51.53 102 MET A O 1
ATOM 790 N N . LEU A 1 103 ? -24.562 26.516 -1.129 1 50.5 103 LEU A N 1
ATOM 791 C CA . LEU A 1 103 ? -24.969 27.906 -0.966 1 50.5 103 LEU A CA 1
ATOM 792 C C . LEU A 1 103 ? -26.219 28.203 -1.788 1 50.5 103 LEU A C 1
ATOM 794 O O . LEU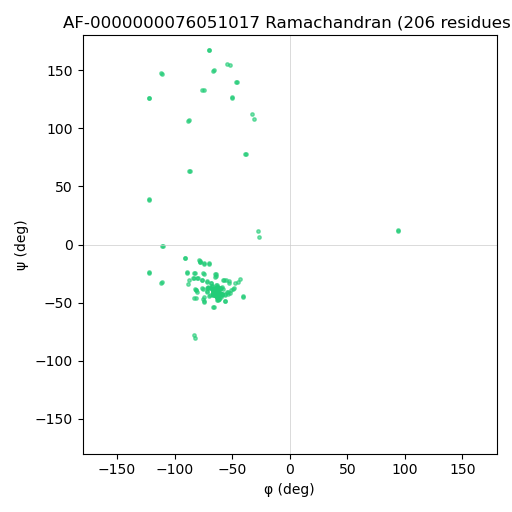 A 1 103 ? -27.016 29.078 -1.422 1 50.5 103 LEU A O 1
ATOM 798 N N . SER A 1 104 ? -26.297 27.438 -2.791 1 49.28 104 SER A N 1
ATOM 799 C CA . SER A 1 104 ? -27.531 27.625 -3.547 1 49.28 104 SER A CA 1
ATOM 800 C C . SER A 1 104 ? -28.688 26.859 -2.922 1 49.28 104 SER A C 1
ATOM 802 O O . SER A 1 104 ? -29.859 27.062 -3.295 1 49.28 104 SER A O 1
ATOM 804 N N . SER A 1 105 ? -28.375 25.812 -2.182 1 39.81 105 SER A N 1
ATOM 805 C CA . SER A 1 105 ? -29.562 25.219 -1.567 1 39.81 105 SER A CA 1
ATOM 806 C C . SER A 1 105 ? -29.859 25.844 -0.214 1 39.81 105 SER A C 1
ATOM 808 O O . SER A 1 105 ? -28.938 26.188 0.539 1 39.81 105 SER A O 1
ATOM 810 N N . MET B 1 1 ? -11.359 11.422 -20.359 1 24.83 1 MET B N 1
ATOM 811 C CA . MET B 1 1 ? -10.32 10.516 -19.875 1 24.83 1 MET B CA 1
ATOM 812 C C . MET B 1 1 ? -9.789 10.969 -18.516 1 24.83 1 MET B C 1
ATOM 814 O O . MET B 1 1 ? -9.281 12.078 -18.375 1 24.83 1 MET B O 1
ATOM 818 N N . ALA B 1 2 ? -10.367 10.992 -17.469 1 34.12 2 ALA B N 1
ATOM 819 C CA . ALA B 1 2 ? -10.039 11.609 -16.188 1 34.12 2 ALA B CA 1
ATOM 820 C C . ALA B 1 2 ? -8.547 11.5 -15.891 1 34.12 2 ALA B C 1
ATOM 822 O O . ALA B 1 2 ? -7.992 10.398 -15.875 1 34.12 2 ALA B O 1
ATOM 823 N N . ALA B 1 3 ? -7.562 12.211 -16.375 1 37.44 3 ALA B N 1
ATOM 824 C CA . ALA B 1 3 ? -6.109 12.297 -16.484 1 37.44 3 ALA B CA 1
ATOM 825 C C . ALA B 1 3 ? -5.422 11.688 -15.273 1 37.44 3 ALA B C 1
ATOM 827 O O . ALA B 1 3 ? -5.867 11.875 -14.133 1 37.44 3 ALA B O 1
ATOM 828 N N . SER B 1 4 ? -4.715 10.422 -15.352 1 50.59 4 SER B N 1
ATOM 829 C CA . SER B 1 4 ? -3.947 9.469 -14.555 1 50.59 4 SER B CA 1
ATOM 830 C C . SER B 1 4 ? -3.25 10.164 -13.391 1 50.59 4 SER B C 1
ATOM 832 O O . SER B 1 4 ? -2.025 10.297 -13.383 1 50.59 4 SER B O 1
ATOM 834 N N . GLY B 1 5 ? -3.643 11.352 -13.195 1 61.06 5 GLY B N 1
ATOM 835 C CA . GLY B 1 5 ? -2.936 12.336 -12.391 1 61.06 5 GLY B CA 1
ATOM 836 C C . GLY B 1 5 ? -2.58 11.828 -11.008 1 61.06 5 GLY B C 1
ATOM 837 O O . GLY B 1 5 ? -3.066 10.773 -10.578 1 61.06 5 GLY B O 1
ATOM 838 N N . GLN B 1 6 ? -1.556 12.453 -10.539 1 78.31 6 GLN B N 1
ATOM 839 C CA . GLN B 1 6 ? -1.081 12.227 -9.18 1 78.31 6 GLN B CA 1
ATOM 840 C C . GLN B 1 6 ? -2.225 12.328 -8.18 1 78.31 6 GLN B C 1
ATOM 842 O O . GLN B 1 6 ? -3.137 13.141 -8.344 1 78.31 6 GLN B O 1
ATOM 847 N N . HIS B 1 7 ? -2.346 11.312 -7.434 1 86 7 HIS B N 1
ATOM 848 C CA . HIS B 1 7 ? -3.34 11.297 -6.367 1 86 7 HIS B CA 1
ATOM 849 C C . HIS B 1 7 ? -3.318 12.602 -5.574 1 86 7 HIS B C 1
ATOM 851 O O . HIS B 1 7 ? -2.26 13.211 -5.402 1 86 7 HIS B O 1
ATOM 857 N N . PHE B 1 8 ? -4.445 13.125 -5.203 1 83.62 8 PHE B N 1
ATOM 858 C CA . PHE B 1 8 ? -4.621 14.352 -4.438 1 83.62 8 PHE B CA 1
ATOM 859 C C . PHE B 1 8 ? -3.578 14.453 -3.332 1 83.62 8 PHE B C 1
ATOM 861 O O . PHE B 1 8 ? -2.955 15.5 -3.156 1 83.62 8 PHE B O 1
ATOM 868 N N . VAL B 1 9 ? -3.377 13.344 -2.641 1 89.19 9 VAL B N 1
ATOM 869 C CA . VAL B 1 9 ? -2.445 13.297 -1.52 1 89.19 9 VAL B CA 1
ATOM 870 C C . VAL B 1 9 ? -1.024 13.547 -2.018 1 89.19 9 VAL B C 1
ATOM 872 O O . VAL B 1 9 ? -0.251 14.258 -1.371 1 89.19 9 VAL B O 1
ATOM 875 N N . ASP B 1 10 ? -0.81 12.992 -3.164 1 89.38 10 ASP B N 1
ATOM 876 C CA . ASP B 1 10 ? 0.518 13.164 -3.742 1 89.38 10 ASP B CA 1
ATOM 877 C C . ASP B 1 10 ? 0.712 14.602 -4.238 1 89.38 10 ASP B C 1
ATOM 879 O O . ASP B 1 10 ? 1.812 15.148 -4.148 1 89.38 10 ASP B O 1
ATOM 883 N N . ARG B 1 11 ? -0.258 15.125 -4.633 1 86.38 11 ARG B N 1
ATOM 884 C CA . ARG B 1 11 ? -0.219 16.469 -5.207 1 86.38 11 ARG B CA 1
ATOM 885 C C . ARG B 1 11 ? -0.08 17.531 -4.121 1 86.38 11 ARG B C 1
ATOM 887 O O . ARG B 1 11 ? 0.558 18.562 -4.328 1 86.38 11 ARG B O 1
ATOM 894 N N . HIS B 1 12 ? -0.612 17.234 -3.008 1 89.19 12 HIS B N 1
ATOM 895 C CA . HIS B 1 12 ? -0.664 18.266 -1.99 1 89.19 12 HIS B CA 1
ATOM 896 C C . HIS B 1 12 ? 0.047 17.828 -0.714 1 89.19 12 HIS B C 1
ATOM 898 O O . HIS B 1 12 ? -0.397 18.156 0.391 1 89.19 12 HIS B O 1
ATOM 904 N N . GLN B 1 13 ? 1.081 17.188 -0.956 1 90.81 13 GLN B N 1
ATOM 905 C CA . GLN B 1 13 ? 1.865 16.688 0.169 1 90.81 13 GLN B CA 1
ATOM 906 C C . GLN B 1 13 ? 2.352 17.828 1.05 1 90.81 13 GLN B C 1
ATOM 908 O O . GLN B 1 13 ? 2.197 17.797 2.271 1 90.81 13 GLN B O 1
ATOM 913 N N . THR B 1 14 ? 2.85 18.891 0.366 1 92.06 14 THR B N 1
ATOM 914 C CA . THR B 1 14 ? 3.406 20.031 1.09 1 92.06 14 THR B CA 1
ATOM 915 C C . THR B 1 14 ? 2.326 20.734 1.908 1 92.06 14 THR B C 1
ATOM 917 O O . THR B 1 14 ? 2.545 21.062 3.074 1 92.06 14 THR B O 1
ATOM 920 N N . ALA B 1 15 ? 1.205 20.906 1.309 1 89 15 ALA B N 1
ATOM 921 C CA . ALA B 1 15 ? 0.095 21.547 1.995 1 89 15 ALA B CA 1
ATOM 922 C C . ALA B 1 15 ? -0.393 20.719 3.174 1 89 15 ALA B C 1
ATOM 924 O O . ALA B 1 15 ? -0.696 21.25 4.242 1 89 15 ALA B O 1
ATOM 925 N N . LEU B 1 16 ? -0.414 19.453 3.006 1 91.19 16 LEU B N 1
ATOM 926 C CA . LEU B 1 16 ? -0.851 18.547 4.066 1 91.19 16 LEU B CA 1
ATOM 927 C C . LEU B 1 16 ? 0.107 18.594 5.25 1 91.19 16 LEU B C 1
ATOM 929 O O . LEU B 1 16 ? -0.326 18.703 6.398 1 91.19 16 LEU B O 1
ATOM 933 N N . ILE B 1 17 ? 1.325 18.641 4.953 1 93.69 17 ILE B N 1
ATOM 934 C CA . ILE B 1 17 ? 2.355 18.656 5.988 1 93.69 17 ILE B CA 1
ATOM 935 C C . ILE B 1 17 ? 2.301 19.969 6.758 1 93.69 17 ILE B C 1
ATOM 937 O O . ILE B 1 17 ? 2.441 19.984 7.984 1 93.69 17 ILE B O 1
ATOM 941 N N . SER B 1 18 ? 1.961 20.953 6.121 1 91.38 18 SER B N 1
ATOM 942 C CA . SER B 1 18 ? 2 22.281 6.746 1 91.38 18 SER B CA 1
ATOM 943 C C . SER B 1 18 ? 0.681 22.594 7.438 1 91.38 18 SER B C 1
ATOM 945 O O . SER B 1 18 ? 0.659 23.328 8.43 1 91.38 18 SER B O 1
ATOM 947 N N . ARG B 1 19 ? -0.422 21.984 7.023 1 88.44 19 ARG B N 1
ATOM 948 C CA . ARG B 1 19 ? -1.729 22.469 7.461 1 88.44 19 ARG B CA 1
ATOM 949 C C . ARG B 1 19 ? -2.389 21.469 8.406 1 88.44 19 ARG B C 1
ATOM 951 O O . ARG B 1 19 ? -3.16 21.859 9.289 1 88.44 19 ARG B O 1
ATOM 958 N N . VAL B 1 20 ? -2.107 20.25 8.172 1 89.94 20 VAL B N 1
ATOM 959 C CA . VAL B 1 20 ? -2.762 19.25 8.992 1 89.94 20 VAL B CA 1
ATOM 960 C C . VAL B 1 20 ? -2.115 19.203 10.375 1 89.94 20 VAL B C 1
ATOM 962 O O . VAL B 1 20 ? -0.889 19.156 10.492 1 89.94 20 VAL B O 1
ATOM 965 N N . ARG B 1 21 ? -2.998 19.203 11.406 1 89.75 21 ARG B N 1
ATOM 966 C CA . ARG B 1 21 ? -2.479 19.203 12.773 1 89.75 21 ARG B CA 1
ATOM 967 C C . ARG B 1 21 ? -2.996 18 13.555 1 89.75 21 ARG B C 1
ATOM 969 O O . ARG B 1 21 ? -2.381 17.578 14.539 1 89.75 21 ARG B O 1
ATOM 976 N N . ASP B 1 22 ? -4.059 17.516 13.141 1 90.69 22 ASP B N 1
ATOM 977 C CA . ASP B 1 22 ? -4.652 16.359 13.82 1 90.69 22 ASP B CA 1
ATOM 978 C C . ASP B 1 22 ? -4.094 15.055 13.281 1 90.69 22 ASP B C 1
ATOM 980 O O . ASP B 1 22 ? -4.852 14.195 12.828 1 90.69 22 ASP B O 1
ATOM 984 N N . THR B 1 23 ? -2.736 14.844 13.469 1 93.69 23 THR B N 1
ATOM 985 C CA . THR B 1 23 ? -2.053 13.703 12.867 1 93.69 23 THR B CA 1
ATOM 986 C C . THR B 1 23 ? -2.287 12.438 13.695 1 93.69 23 THR B C 1
ATOM 988 O O . THR B 1 23 ? -2.328 11.336 13.148 1 93.69 23 THR B O 1
ATOM 991 N N . GLU B 1 24 ? -2.488 12.648 15.008 1 92.94 24 GLU B N 1
ATOM 992 C CA . GLU B 1 24 ? -2.721 11.5 15.875 1 92.94 24 GLU B CA 1
ATOM 993 C C . GLU B 1 24 ? -4.027 10.797 15.523 1 92.94 24 GLU B C 1
ATOM 995 O O . GLU B 1 24 ? -4.086 9.562 15.492 1 92.94 24 GLU B O 1
ATOM 1000 N N . HIS B 1 25 ? -4.965 11.617 15.281 1 93.75 25 HIS B N 1
ATOM 1001 C CA . HIS B 1 25 ? -6.258 11.086 14.875 1 93.75 25 HIS B CA 1
ATOM 1002 C C . HIS B 1 25 ? -6.164 10.367 13.531 1 93.75 25 HIS B C 1
ATOM 1004 O O . HIS B 1 25 ? -6.715 9.281 13.367 1 93.75 25 HIS B O 1
ATOM 1010 N N . ILE B 1 26 ? -5.496 10.961 12.641 1 95.12 26 ILE B N 1
ATOM 1011 C CA . ILE B 1 26 ? -5.301 10.391 11.305 1 95.12 26 ILE B CA 1
ATOM 1012 C C . ILE B 1 26 ? -4.535 9.078 11.414 1 95.12 26 ILE B C 1
ATOM 1014 O O . ILE B 1 26 ? -4.949 8.062 10.844 1 95.12 26 ILE B O 1
ATOM 1018 N N . LEU B 1 27 ? -3.49 9.148 12.164 1 95.62 27 LEU B N 1
ATOM 1019 C CA . LEU B 1 27 ? -2.652 7.977 12.383 1 95.62 27 LEU B CA 1
ATOM 1020 C C . LEU B 1 27 ? -3.459 6.836 13.008 1 95.62 27 LEU B C 1
ATOM 1022 O O . LEU B 1 27 ? -3.367 5.691 12.555 1 95.62 27 LEU B O 1
ATOM 1026 N N . GLY B 1 28 ? -4.266 7.172 13.945 1 95.12 28 GLY B N 1
ATOM 1027 C CA . GLY B 1 28 ? -5.113 6.184 14.594 1 95.12 28 GLY B CA 1
ATOM 1028 C C . GLY B 1 28 ? -6.086 5.52 13.641 1 95.12 28 GLY B C 1
ATOM 1029 O O . GLY B 1 28 ? -6.246 4.297 13.656 1 95.12 28 GLY B O 1
ATOM 1030 N N . LYS B 1 29 ? -6.66 6.297 12.781 1 94.75 29 LYS B N 1
ATOM 1031 C CA . LYS B 1 29 ? -7.633 5.785 11.828 1 94.75 29 LYS B CA 1
ATOM 1032 C C . LYS B 1 29 ? -6.961 4.902 10.773 1 94.75 29 LYS B C 1
ATOM 1034 O O . LYS B 1 29 ? -7.461 3.822 10.453 1 94.75 29 LYS B O 1
ATOM 1039 N N . LEU B 1 30 ? -5.875 5.387 10.32 1 95.06 30 LEU B N 1
ATOM 1040 C CA . LEU B 1 30 ? -5.145 4.617 9.32 1 95.06 30 LEU B CA 1
ATOM 1041 C C . LEU B 1 30 ? -4.684 3.279 9.891 1 95.06 30 LEU B C 1
ATOM 1043 O O . LEU B 1 30 ? -4.715 2.262 9.195 1 95.06 30 LEU B O 1
ATOM 1047 N N . LYS B 1 31 ? -4.297 3.242 11.117 1 94.69 31 LYS B N 1
ATOM 1048 C CA . LYS B 1 31 ? -3.895 2.014 11.797 1 94.69 31 LYS B CA 1
ATOM 1049 C C . LYS B 1 31 ? -5.078 1.062 11.961 1 94.69 31 LYS B C 1
ATOM 1051 O O . LYS B 1 31 ? -4.949 -0.141 11.727 1 94.69 31 LYS B O 1
ATOM 1056 N N . GLU B 1 32 ? -6.129 1.646 12.32 1 93.25 32 GLU B N 1
ATOM 1057 C CA . GLU B 1 32 ? -7.34 0.851 12.492 1 93.25 32 GLU B CA 1
ATOM 1058 C C . GLU B 1 32 ? -7.77 0.207 11.172 1 93.25 32 GLU B C 1
ATOM 1060 O O . GLU B 1 32 ? -8.266 -0.921 11.164 1 93.25 32 GLU B O 1
ATOM 1065 N N . MET B 1 33 ? -7.574 0.939 10.172 1 89.25 33 MET B N 1
ATOM 1066 C CA . MET B 1 33 ? -7.961 0.449 8.852 1 89.25 33 MET B CA 1
ATOM 1067 C C . MET B 1 33 ? -6.938 -0.551 8.32 1 89.25 33 MET B C 1
ATOM 1069 O O . MET B 1 33 ? -7.195 -1.249 7.34 1 89.25 33 MET B O 1
ATOM 1073 N N . GLY B 1 34 ? -5.785 -0.594 8.914 1 88.38 34 GLY B N 1
ATOM 1074 C CA . GLY B 1 34 ? -4.773 -1.579 8.555 1 88.38 34 GLY B CA 1
ATOM 1075 C C . GLY B 1 34 ? -3.775 -1.068 7.539 1 88.38 34 GLY B C 1
ATOM 1076 O O . GLY B 1 34 ? -3.029 -1.852 6.945 1 88.38 34 GLY B O 1
ATOM 1077 N N . PHE B 1 35 ? -3.781 0.147 7.324 1 91.06 35 PHE B N 1
ATOM 1078 C CA . PHE B 1 35 ? -2.861 0.709 6.34 1 91.06 35 PHE B CA 1
ATOM 1079 C C . PHE B 1 35 ? -1.493 0.962 6.965 1 91.06 35 PHE B C 1
ATOM 1081 O O . PHE B 1 35 ? -0.478 0.967 6.266 1 91.06 35 PHE B O 1
ATOM 1088 N N . ILE B 1 36 ? -1.48 1.205 8.195 1 92.81 36 ILE B N 1
ATOM 1089 C CA . ILE B 1 36 ? -0.253 1.431 8.945 1 92.81 36 ILE B CA 1
ATOM 1090 C C . ILE B 1 36 ? -0.152 0.417 10.086 1 92.81 36 ILE B C 1
ATOM 1092 O O . ILE B 1 36 ? -1.108 0.225 10.836 1 92.81 36 ILE B O 1
ATOM 1096 N N . SER B 1 37 ? 0.925 -0.27 10.125 1 91.69 37 SER B N 1
ATOM 1097 C CA . SER B 1 37 ? 1.14 -1.255 11.18 1 91.69 37 SER B CA 1
ATOM 1098 C C . SER B 1 37 ? 1.354 -0.581 12.531 1 91.69 37 SER B C 1
ATOM 1100 O O . SER B 1 37 ? 1.682 0.606 12.594 1 91.69 37 SER B O 1
ATOM 1102 N N . LYS B 1 38 ? 1.289 -1.405 13.539 1 92.62 38 LYS B N 1
ATOM 1103 C CA . LYS B 1 38 ? 1.503 -0.886 14.883 1 92.62 38 LYS B CA 1
ATOM 1104 C C . LYS B 1 38 ? 2.924 -0.352 15.047 1 92.62 38 LYS B C 1
ATOM 1106 O O . LYS B 1 38 ? 3.127 0.716 15.633 1 92.62 38 LYS B O 1
ATOM 1111 N N . GLU B 1 39 ? 3.826 -1.083 14.484 1 93.69 39 GLU B N 1
ATOM 1112 C CA . GLU B 1 39 ? 5.227 -0.684 14.578 1 93.69 39 GLU B CA 1
ATOM 1113 C C . GLU B 1 39 ? 5.465 0.665 13.906 1 93.69 39 GLU B C 1
ATOM 1115 O O . GLU B 1 39 ? 6.086 1.555 14.492 1 93.69 39 GLU B O 1
ATOM 1120 N N . LYS B 1 40 ? 4.914 0.799 12.781 1 94.25 40 LYS B N 1
ATOM 1121 C CA . LYS B 1 40 ? 5.078 2.049 12.047 1 94.25 40 LYS B CA 1
ATOM 1122 C C . LYS B 1 40 ? 4.293 3.182 12.703 1 94.25 40 LYS B C 1
ATOM 1124 O O . LYS B 1 40 ? 4.75 4.324 12.734 1 94.25 40 LYS B O 1
ATOM 1129 N N . ASN B 1 41 ? 3.139 2.812 13.188 1 95.25 41 ASN B N 1
ATOM 1130 C CA . ASN B 1 41 ? 2.33 3.785 13.922 1 95.25 41 ASN B CA 1
ATOM 1131 C C . ASN B 1 41 ? 3.096 4.383 15.094 1 95.25 41 ASN B C 1
ATOM 1133 O O . ASN B 1 41 ? 3.15 5.602 15.25 1 95.25 41 ASN B O 1
ATOM 1137 N N . ASP B 1 42 ? 3.686 3.557 15.867 1 95.94 42 ASP B N 1
ATOM 1138 C CA . ASP B 1 42 ? 4.434 4.004 17.047 1 95.94 42 ASP B CA 1
ATOM 1139 C C . ASP B 1 42 ? 5.625 4.867 16.641 1 95.94 42 ASP B C 1
ATOM 1141 O O . ASP B 1 42 ? 5.938 5.859 17.297 1 95.94 42 ASP B O 1
ATOM 1145 N N . ALA B 1 43 ? 6.246 4.492 15.594 1 96.19 43 ALA B N 1
ATOM 1146 C CA . ALA B 1 43 ? 7.395 5.238 15.086 1 96.19 43 ALA B CA 1
ATOM 1147 C C . ALA B 1 43 ? 6.988 6.648 14.664 1 96.19 43 ALA B C 1
ATOM 1149 O O . ALA B 1 43 ? 7.684 7.621 14.969 1 96.19 43 ALA B O 1
ATOM 1150 N N . VAL B 1 44 ? 5.914 6.777 13.984 1 96.81 44 VAL B N 1
ATOM 1151 C CA . VAL B 1 44 ? 5.43 8.07 13.508 1 96.81 44 VAL B CA 1
ATOM 1152 C C . VAL B 1 44 ? 4.891 8.883 14.688 1 96.81 44 VAL B C 1
ATOM 1154 O O . VAL B 1 44 ? 5.125 10.094 14.773 1 96.81 44 VAL B O 1
ATOM 1157 N N . ALA B 1 45 ? 4.203 8.258 15.594 1 95.94 45 ALA B N 1
ATOM 1158 C CA . ALA B 1 45 ? 3.627 8.922 16.766 1 95.94 45 ALA B CA 1
ATOM 1159 C C . ALA B 1 45 ? 4.715 9.477 17.672 1 95.94 45 ALA B C 1
ATOM 1161 O O . ALA B 1 45 ? 4.477 10.422 18.438 1 95.94 45 ALA B O 1
ATOM 1162 N N . ALA B 1 46 ? 5.867 8.875 17.594 1 96.5 46 ALA B N 1
ATOM 1163 C CA . ALA B 1 46 ? 6.977 9.281 18.453 1 96.5 46 ALA B CA 1
ATOM 1164 C C . ALA B 1 46 ? 7.629 10.555 17.938 1 96.5 46 ALA B C 1
ATOM 1166 O O . ALA B 1 46 ? 8.398 11.203 18.641 1 96.5 46 ALA B O 1
ATOM 1167 N N . LEU B 1 47 ? 7.293 10.867 16.734 1 95.75 47 LEU B N 1
ATOM 1168 C CA . LEU B 1 47 ? 7.863 12.086 16.156 1 95.75 47 LEU B CA 1
ATOM 1169 C C . LEU B 1 47 ? 7.355 13.32 16.906 1 95.75 47 LEU B C 1
ATOM 1171 O O . LEU B 1 47 ? 6.223 13.336 17.391 1 95.75 47 LEU B O 1
ATOM 1175 N N . LYS B 1 48 ? 8.094 14.359 16.984 1 90.25 48 LYS B N 1
ATOM 1176 C CA . LYS B 1 48 ? 7.875 15.477 17.891 1 90.25 48 LYS B CA 1
ATOM 1177 C C . LYS B 1 48 ? 6.844 16.453 17.328 1 90.25 48 LYS B C 1
ATOM 1179 O O . LYS B 1 48 ? 6.027 17 18.078 1 90.25 48 LYS B O 1
ATOM 1184 N N . SER B 1 49 ? 6.859 16.688 16.031 1 95.31 49 SER B N 1
ATOM 1185 C CA . SER B 1 49 ? 6 17.719 15.453 1 95.31 49 SER B CA 1
ATOM 1186 C C . SER B 1 49 ? 4.91 17.094 14.586 1 95.31 49 SER B C 1
ATOM 1188 O O . SER B 1 49 ? 5.129 16.062 13.953 1 95.31 49 SER B O 1
ATOM 1190 N N . PRO B 1 50 ? 3.758 17.812 14.602 1 94.62 50 PRO B N 1
ATOM 1191 C CA . PRO B 1 50 ? 2.697 17.344 13.703 1 94.62 50 PRO B CA 1
ATOM 1192 C C . PRO B 1 50 ? 3.135 17.297 12.242 1 94.62 50 PRO B C 1
ATOM 1194 O O . PRO B 1 50 ? 2.68 16.438 11.484 1 94.62 50 PRO B O 1
ATOM 1197 N N . GLN B 1 51 ? 4.035 18.203 11.922 1 95.31 51 GLN B N 1
ATOM 1198 C CA . GLN B 1 51 ? 4.527 18.219 10.547 1 95.31 51 GLN B CA 1
ATOM 1199 C C . GLN B 1 51 ? 5.324 16.953 10.234 1 95.31 51 GLN B C 1
ATOM 1201 O O . GLN B 1 51 ? 5.145 16.344 9.18 1 95.31 51 GLN B O 1
ATOM 1206 N N . ASP B 1 52 ? 6.113 16.531 11.211 1 96.88 52 ASP B N 1
ATOM 1207 C CA . ASP B 1 52 ? 6.902 15.312 11.062 1 96.88 52 ASP B CA 1
ATOM 1208 C C . ASP B 1 52 ? 6.004 14.078 11.023 1 96.88 52 ASP B C 1
ATOM 1210 O O . ASP B 1 52 ? 6.254 13.148 10.25 1 96.88 52 ASP B O 1
ATOM 1214 N N . GLN B 1 53 ? 5.02 14.164 11.805 1 97.12 53 GLN B N 1
ATOM 1215 C CA . GLN B 1 53 ? 4.098 13.031 11.852 1 97.12 53 GLN B CA 1
ATOM 1216 C C . GLN B 1 53 ? 3.352 12.875 10.531 1 97.12 53 GLN B C 1
ATOM 1218 O O . GLN B 1 53 ? 3.203 11.766 10.023 1 97.12 53 GLN B O 1
ATOM 1223 N N . MET B 1 54 ? 2.975 14.031 9.953 1 96.38 54 MET B N 1
ATOM 1224 C CA . MET B 1 54 ? 2.266 13.992 8.68 1 96.38 54 MET B CA 1
ATOM 1225 C C . MET B 1 54 ? 3.176 13.484 7.562 1 96.38 54 MET B C 1
ATOM 1227 O O . MET B 1 54 ? 2.746 12.703 6.715 1 96.38 54 MET B O 1
ATOM 1231 N N . GLU B 1 55 ? 4.41 13.875 7.68 1 96.5 55 GLU B N 1
ATOM 1232 C CA . GLU B 1 55 ? 5.387 13.367 6.719 1 96.5 55 GLU B CA 1
ATOM 1233 C C . GLU B 1 55 ? 5.559 11.859 6.848 1 96.5 55 GLU B C 1
ATOM 1235 O O . GLU B 1 55 ? 5.637 11.148 5.84 1 96.5 55 GLU B O 1
ATOM 1240 N N . GLY B 1 56 ? 5.613 11.438 8.031 1 96.88 56 GLY B N 1
ATOM 1241 C CA . GLY B 1 56 ? 5.723 10.016 8.289 1 96.88 56 GLY B CA 1
ATOM 1242 C C . GLY B 1 56 ? 4.531 9.227 7.777 1 96.88 56 GLY B C 1
ATOM 1243 O O . GLY B 1 56 ? 4.695 8.141 7.207 1 96.88 56 GLY B O 1
ATOM 1244 N N . ILE B 1 57 ? 3.395 9.805 7.965 1 97.38 57 ILE B N 1
ATOM 1245 C CA . ILE B 1 57 ? 2.17 9.164 7.492 1 97.38 57 ILE B CA 1
ATOM 1246 C C . ILE B 1 57 ? 2.203 9.047 5.973 1 97.38 57 ILE B C 1
ATOM 1248 O O . ILE B 1 57 ? 1.958 7.965 5.426 1 97.38 57 ILE B O 1
ATOM 1252 N N . LEU B 1 58 ? 2.6 10.102 5.328 1 96.06 58 LEU B N 1
ATOM 1253 C CA . LEU B 1 58 ? 2.664 10.117 3.871 1 96.06 58 LEU B CA 1
ATOM 1254 C C . LEU B 1 58 ? 3.693 9.109 3.361 1 96.06 58 LEU B C 1
ATOM 1256 O O . LEU B 1 58 ? 3.449 8.414 2.377 1 96.06 58 LEU B O 1
ATOM 1260 N N . GLN B 1 59 ? 4.719 9.039 4.059 1 95.44 59 GLN B N 1
ATOM 1261 C CA . GLN B 1 59 ? 5.766 8.086 3.693 1 95.44 59 GLN B CA 1
ATOM 1262 C C . GLN B 1 59 ? 5.281 6.648 3.844 1 95.44 59 GLN B C 1
ATOM 1264 O O . GLN B 1 59 ? 5.57 5.801 2.998 1 95.44 59 GLN B O 1
ATOM 1269 N N . CYS B 1 60 ? 4.637 6.422 4.859 1 95.31 60 CYS B N 1
ATOM 1270 C CA . CYS B 1 60 ? 4.105 5.086 5.109 1 95.31 60 CYS B CA 1
ATOM 1271 C C . CYS B 1 60 ? 3.139 4.668 4.008 1 95.31 60 CYS B C 1
ATOM 1273 O O . CYS B 1 60 ? 3.182 3.531 3.535 1 95.31 60 CYS B O 1
ATOM 1275 N N . LEU B 1 61 ? 2.354 5.617 3.639 1 94.62 61 LEU B N 1
ATOM 1276 C CA . LEU B 1 61 ? 1.343 5.309 2.633 1 94.62 61 LEU B CA 1
ATOM 1277 C C . LEU B 1 61 ? 1.984 5.086 1.268 1 94.62 61 LEU B C 1
ATOM 1279 O O . LEU B 1 61 ? 1.573 4.195 0.521 1 94.62 61 LEU B O 1
ATOM 1283 N N . THR B 1 62 ? 2.992 5.824 0.952 1 91.38 62 THR B N 1
ATOM 1284 C CA . THR B 1 62 ? 3.666 5.715 -0.336 1 91.38 62 THR B CA 1
ATOM 1285 C C . THR B 1 62 ? 4.535 4.461 -0.384 1 91.38 62 THR B C 1
ATOM 1287 O O . THR B 1 62 ? 4.707 3.857 -1.445 1 91.38 62 THR B O 1
ATOM 1290 N N . SER B 1 63 ? 4.949 3.996 0.725 1 92.5 63 SER B N 1
ATOM 1291 C CA . SER B 1 63 ? 5.84 2.844 0.792 1 92.5 63 SER B CA 1
ATOM 1292 C C . SER B 1 63 ? 5.051 1.541 0.896 1 92.5 63 SER B C 1
ATOM 1294 O O . SER B 1 63 ? 5.617 0.455 0.756 1 92.5 63 SER B O 1
ATOM 1296 N N . ALA B 1 64 ? 3.832 1.668 1.133 1 92.06 64 ALA B N 1
ATOM 1297 C CA . ALA B 1 64 ? 3.012 0.487 1.385 1 92.06 64 ALA B CA 1
ATOM 1298 C C . ALA B 1 64 ? 3.057 -0.476 0.201 1 92.06 64 ALA B C 1
ATOM 1300 O O . ALA B 1 64 ? 3.174 -1.689 0.385 1 92.06 64 ALA B O 1
ATOM 1301 N N . SER B 1 65 ? 2.973 0.018 -1.004 1 91.88 65 SER B N 1
ATOM 1302 C CA . SER B 1 65 ? 3.029 -0.836 -2.186 1 91.88 65 SER B CA 1
ATOM 1303 C C . SER B 1 65 ? 4.383 -1.526 -2.307 1 91.88 65 SER B C 1
ATOM 1305 O O . SER B 1 65 ? 4.453 -2.713 -2.635 1 91.88 65 SER B O 1
ATOM 1307 N N . THR B 1 66 ? 5.391 -0.781 -2.039 1 91.62 66 THR B N 1
ATOM 1308 C CA . THR B 1 66 ? 6.742 -1.326 -2.111 1 91.62 66 THR B CA 1
ATOM 1309 C C . THR B 1 66 ? 6.938 -2.428 -1.073 1 91.62 66 THR B C 1
ATOM 1311 O O . THR B 1 66 ? 7.543 -3.461 -1.363 1 91.62 66 THR B O 1
ATOM 1314 N N . ARG B 1 67 ? 6.41 -2.246 0.012 1 91.56 67 ARG B N 1
ATOM 1315 C CA . ARG B 1 67 ? 6.496 -3.244 1.073 1 91.56 67 ARG B CA 1
ATOM 1316 C C . ARG B 1 67 ? 5.766 -4.523 0.682 1 91.56 67 ARG B C 1
ATOM 1318 O O . ARG B 1 67 ? 6.246 -5.625 0.951 1 91.56 67 ARG B O 1
ATOM 1325 N N . GLY B 1 68 ? 4.652 -4.281 0.088 1 94.38 68 GLY B N 1
ATOM 1326 C CA . GLY B 1 68 ? 3.908 -5.438 -0.39 1 94.38 68 GLY B CA 1
ATOM 1327 C C . GLY B 1 68 ? 4.652 -6.23 -1.448 1 94.38 68 GLY B C 1
ATOM 1328 O O . GLY B 1 68 ? 4.668 -7.461 -1.412 1 94.38 68 GLY B O 1
ATOM 1329 N N . LYS B 1 69 ? 5.25 -5.535 -2.316 1 93.19 69 LYS B N 1
ATOM 1330 C CA . LYS B 1 69 ? 6.039 -6.188 -3.357 1 93.19 69 LYS B CA 1
ATOM 1331 C C . LYS B 1 69 ? 7.266 -6.879 -2.768 1 93.19 69 LYS B C 1
ATOM 1333 O O . LYS B 1 69 ? 7.645 -7.965 -3.209 1 93.19 69 LYS B O 1
ATOM 1338 N N . ASP B 1 70 ? 7.816 -6.223 -1.812 1 91.75 70 ASP B N 1
ATOM 1339 C CA . ASP B 1 70 ? 8.938 -6.84 -1.108 1 91.75 70 ASP B CA 1
ATOM 1340 C C . ASP B 1 70 ? 8.516 -8.141 -0.429 1 91.75 70 ASP B C 1
ATOM 1342 O O . ASP B 1 70 ? 9.242 -9.133 -0.468 1 91.75 70 ASP B O 1
ATOM 1346 N N . ALA B 1 71 ? 7.41 -8.062 0.14 1 92.88 71 ALA B N 1
ATOM 1347 C CA . ALA B 1 71 ? 6.887 -9.258 0.793 1 92.88 71 ALA B CA 1
ATOM 1348 C C . ALA B 1 71 ? 6.668 -10.383 -0.215 1 92.88 71 ALA B C 1
ATOM 1350 O O . ALA B 1 71 ? 7.039 -11.531 0.035 1 92.88 71 ALA B O 1
ATOM 1351 N N . LEU B 1 72 ? 6.059 -10.047 -1.305 1 94.38 72 LEU B N 1
ATOM 1352 C CA . LEU B 1 72 ? 5.859 -11.023 -2.369 1 94.38 72 LEU B CA 1
ATOM 1353 C C . LEU B 1 72 ? 7.188 -11.617 -2.822 1 94.38 72 LEU B C 1
ATOM 1355 O O . LEU B 1 72 ? 7.309 -12.836 -2.979 1 94.38 72 LEU B O 1
ATOM 1359 N N . TYR B 1 73 ? 8.117 -10.719 -2.949 1 89.62 73 TYR B N 1
ATOM 1360 C CA . TYR B 1 73 ? 9.453 -11.141 -3.363 1 89.62 73 TYR B CA 1
ATOM 1361 C C . TYR B 1 73 ? 10.047 -12.133 -2.369 1 89.62 73 TYR B C 1
ATOM 1363 O O . TYR B 1 73 ? 10.602 -13.164 -2.766 1 89.62 73 TYR B O 1
ATOM 1371 N N . GLU B 1 74 ? 9.914 -11.922 -1.164 1 89.81 74 GLU B N 1
ATOM 1372 C CA . GLU B 1 74 ? 10.43 -12.805 -0.122 1 89.81 74 GLU B CA 1
ATOM 1373 C C . GLU B 1 74 ? 9.719 -14.148 -0.135 1 89.81 74 GLU B C 1
ATOM 1375 O O . GLU B 1 74 ? 10.352 -15.195 0.067 1 89.81 74 GLU B O 1
ATOM 1380 N N . ILE B 1 75 ? 8.469 -14.141 -0.332 1 92.62 75 ILE B N 1
ATOM 1381 C CA . ILE B 1 75 ? 7.688 -15.367 -0.4 1 92.62 75 ILE B CA 1
ATOM 1382 C C . ILE B 1 75 ? 8.148 -16.203 -1.587 1 92.62 75 ILE B C 1
ATOM 1384 O O . ILE B 1 75 ? 8.359 -17.422 -1.455 1 92.62 75 ILE B O 1
ATOM 1388 N N . LEU B 1 76 ? 8.305 -15.57 -2.686 1 88.94 76 LEU B N 1
ATOM 1389 C CA . LEU B 1 76 ? 8.742 -16.266 -3.896 1 88.94 76 LEU B CA 1
ATOM 1390 C C . LEU B 1 76 ? 10.133 -16.844 -3.715 1 88.94 76 LEU B C 1
ATOM 1392 O O . LEU B 1 76 ? 10.406 -17.953 -4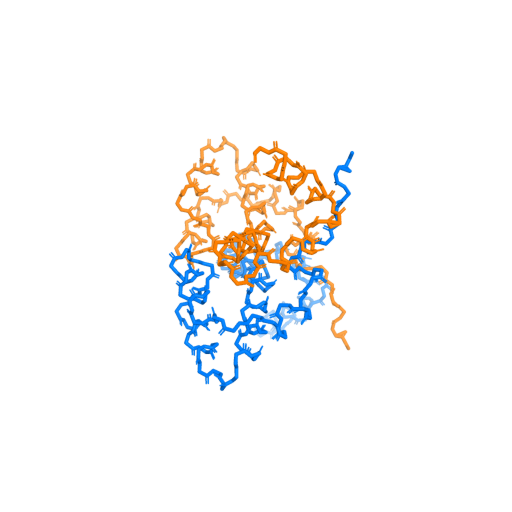.18 1 88.94 76 LEU B O 1
ATOM 1396 N N . LYS B 1 77 ? 10.961 -16.094 -3.045 1 84.12 77 LYS B N 1
ATOM 1397 C CA . LYS B 1 77 ? 12.32 -16.547 -2.775 1 84.12 77 LYS B CA 1
ATOM 1398 C C . LYS B 1 77 ? 12.312 -17.844 -1.97 1 84.12 77 LYS B C 1
ATOM 1400 O O . LYS B 1 77 ? 13.203 -18.688 -2.129 1 84.12 77 LYS B O 1
ATOM 1405 N N . GLY B 1 78 ? 11.391 -17.891 -1.113 1 83.19 78 GLY B N 1
ATOM 1406 C CA . GLY B 1 78 ? 11.289 -19.078 -0.28 1 83.19 78 GLY B CA 1
ATOM 1407 C C . GLY B 1 78 ? 10.727 -20.281 -1.018 1 83.19 78 GLY B C 1
ATOM 1408 O O . GLY B 1 78 ? 10.875 -21.422 -0.564 1 83.19 78 GLY B O 1
ATOM 1409 N N . MET B 1 79 ? 10.164 -19.969 -2.1 1 79.94 79 MET B N 1
ATOM 1410 C CA . MET B 1 79 ? 9.578 -21.047 -2.885 1 79.94 79 MET B CA 1
ATOM 1411 C C . MET B 1 79 ? 10.609 -21.641 -3.844 1 79.94 79 MET B C 1
ATOM 1413 O O . MET B 1 79 ? 11.25 -20.906 -4.605 1 79.94 79 MET B O 1
ATOM 1417 N N . MET B 1 80 ? 11.102 -22.75 -3.619 1 66 80 MET B N 1
ATOM 1418 C CA . MET B 1 80 ? 12.164 -23.453 -4.336 1 66 80 MET B CA 1
ATOM 1419 C C . MET B 1 80 ? 11.906 -23.438 -5.84 1 66 80 MET B C 1
ATOM 1421 O O . MET B 1 80 ? 12.852 -23.359 -6.633 1 66 80 MET B O 1
ATOM 1425 N N . SER B 1 81 ? 10.688 -23.562 -6.156 1 63.06 81 SER B N 1
ATOM 1426 C CA . SER B 1 81 ? 10.336 -23.703 -7.566 1 63.06 81 SER B CA 1
ATOM 1427 C C . SER B 1 81 ? 10.562 -22.391 -8.32 1 63.06 81 SER B C 1
ATOM 1429 O O . SER B 1 81 ? 10.664 -22.391 -9.547 1 63.06 81 SER B O 1
ATOM 1431 N N . MET B 1 82 ? 10.688 -21.328 -7.574 1 63 82 MET B N 1
ATOM 1432 C CA . MET B 1 82 ? 10.734 -20.047 -8.258 1 63 82 MET B CA 1
ATOM 1433 C C . MET B 1 82 ? 12.125 -19.438 -8.164 1 63 82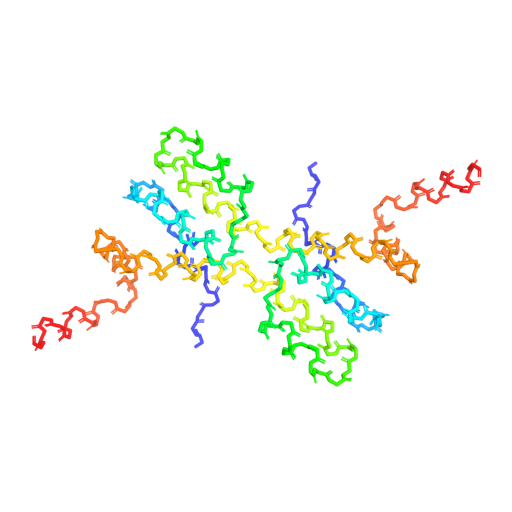 MET B C 1
ATOM 1435 O O . MET B 1 82 ? 12.383 -18.375 -8.758 1 63 82 MET B O 1
ATOM 1439 N N . ARG B 1 83 ? 12.914 -20.141 -7.516 1 64.81 83 ARG B N 1
ATOM 1440 C CA . ARG B 1 83 ? 14.289 -19.688 -7.324 1 64.81 83 ARG B CA 1
ATOM 1441 C C . ARG B 1 83 ? 14.945 -19.359 -8.664 1 64.81 83 ARG B C 1
ATOM 1443 O O . ARG B 1 83 ? 15.562 -18.297 -8.812 1 64.81 83 ARG B O 1
ATOM 1450 N N . PRO B 1 84 ? 14.68 -20.234 -9.57 1 61.91 84 PRO B N 1
ATOM 1451 C CA . PRO B 1 84 ? 15.289 -19.906 -10.859 1 61.91 84 PRO B CA 1
ATOM 1452 C C . PRO B 1 84 ? 14.766 -18.609 -11.461 1 61.91 84 PRO B C 1
ATOM 1454 O O . PRO B 1 84 ? 15.516 -17.875 -12.102 1 61.91 84 PRO B O 1
ATOM 1457 N N . LEU B 1 85 ? 13.516 -18.297 -11.281 1 61.81 85 LEU B N 1
ATOM 1458 C CA . LEU B 1 85 ? 12.922 -17.078 -11.812 1 61.81 85 LEU B CA 1
ATOM 1459 C C . LEU B 1 85 ? 13.516 -15.844 -11.148 1 61.81 85 LEU B C 1
ATOM 1461 O O . LEU B 1 85 ? 13.859 -14.875 -11.836 1 61.81 85 LEU B O 1
ATOM 1465 N N . ILE B 1 86 ? 13.617 -16.078 -9.867 1 62.94 86 ILE B N 1
ATOM 1466 C CA . ILE B 1 86 ? 14.203 -14.984 -9.102 1 62.94 86 ILE B CA 1
ATOM 1467 C C . ILE B 1 86 ? 15.664 -14.797 -9.508 1 62.94 86 ILE B C 1
ATOM 1469 O O . ILE B 1 86 ? 16.125 -13.664 -9.68 1 62.94 86 ILE B O 1
ATOM 1473 N N . LEU B 1 87 ? 16.188 -16.016 -9.641 1 60.97 87 LEU B N 1
ATOM 1474 C CA . LEU B 1 87 ? 17.594 -15.984 -10.039 1 60.97 87 LEU B CA 1
ATOM 1475 C C . LEU B 1 87 ? 17.75 -15.414 -11.438 1 60.97 87 LEU B C 1
ATOM 1477 O O . LEU B 1 87 ? 18.688 -14.664 -11.711 1 60.97 87 LEU B O 1
ATOM 1481 N N . ASP B 1 88 ? 16.891 -15.859 -12.188 1 58.78 88 ASP B N 1
ATOM 1482 C CA . ASP B 1 88 ? 16.891 -15.336 -13.547 1 58.78 88 ASP B CA 1
ATOM 1483 C C . ASP B 1 88 ? 16.625 -13.828 -13.562 1 58.78 88 ASP B C 1
ATOM 1485 O O . ASP B 1 88 ? 17.234 -13.086 -14.328 1 58.78 88 ASP B O 1
ATOM 1489 N N . CYS B 1 89 ? 15.711 -13.641 -12.766 1 55.81 89 CYS B N 1
ATOM 1490 C CA . CYS B 1 89 ? 15.32 -12.234 -12.711 1 55.81 89 CYS B CA 1
ATOM 1491 C C . CYS B 1 89 ? 16.344 -11.406 -11.953 1 55.81 89 CYS B C 1
ATOM 1493 O O . CYS B 1 89 ? 16.625 -10.258 -12.32 1 55.81 89 CYS B O 1
ATOM 1495 N N . GLN B 1 90 ? 16.688 -11.969 -10.758 1 53.16 90 GLN B N 1
ATOM 1496 C CA . GLN B 1 90 ? 17.75 -11.297 -10.016 1 53.16 90 GLN B CA 1
ATOM 1497 C C . GLN B 1 90 ? 19.078 -11.383 -10.766 1 53.16 90 GLN B C 1
ATOM 1499 O O . GLN B 1 90 ? 19.938 -10.5 -10.633 1 53.16 90 GLN B O 1
ATOM 1504 N N . GLU B 1 91 ? 19.391 -12.719 -11.086 1 49.03 91 GLU B N 1
ATOM 1505 C CA . GLU B 1 91 ? 20.703 -12.953 -11.68 1 49.03 91 GLU B CA 1
ATOM 1506 C C . GLU B 1 91 ? 21.031 -11.898 -12.734 1 49.03 91 GLU B C 1
ATOM 1508 O O . GLU B 1 91 ? 22.188 -11.727 -13.109 1 49.03 91 GLU B O 1
ATOM 1513 N N . LEU B 1 92 ? 20.203 -11.352 -13.391 1 39.16 92 LEU B N 1
ATOM 1514 C CA . LEU B 1 92 ? 21.031 -10.398 -14.125 1 39.16 92 LEU B CA 1
ATOM 1515 C C . LEU B 1 92 ? 21.797 -9.492 -13.172 1 39.16 92 LEU B C 1
ATOM 1517 O O . LEU B 1 92 ? 22.922 -9.078 -13.461 1 39.16 92 LEU B O 1
ATOM 1521 N N . LYS B 1 93 ? 21.266 -9.023 -12.031 1 41.34 93 LYS B N 1
ATOM 1522 C CA . LYS B 1 93 ? 22.344 -8.289 -11.359 1 41.34 93 LYS B CA 1
ATOM 1523 C C . LYS B 1 93 ? 23.234 -9.234 -10.562 1 41.34 93 LYS B C 1
ATOM 1525 O O . LYS B 1 93 ? 24.453 -9.234 -10.727 1 41.34 93 LYS B O 1
ATOM 1530 N N . GLY B 1 94 ? 22.875 -9.805 -9.234 1 43.69 94 GLY B N 1
ATOM 1531 C CA . GLY B 1 94 ? 23.766 -10.5 -8.328 1 43.69 94 GLY B CA 1
ATOM 1532 C C . GLY B 1 94 ? 23.844 -11.992 -8.594 1 43.69 94 GLY B C 1
ATOM 1533 O O . GLY B 1 94 ? 24.578 -12.719 -7.906 1 43.69 94 GLY B O 1
ATOM 1534 N N . GLY B 1 95 ? 22.953 -12.727 -8.984 1 43.78 95 GLY B N 1
ATOM 1535 C CA . GLY B 1 95 ? 23.078 -14.172 -9.117 1 43.78 95 GLY B CA 1
ATOM 1536 C C . GLY B 1 95 ? 24.344 -14.602 -9.836 1 43.78 95 GLY B C 1
ATOM 1537 O O . GLY B 1 95 ? 24.734 -15.766 -9.766 1 43.78 95 GLY B O 1
ATOM 1538 N N . ARG B 1 96 ? 24.781 -13.883 -10.719 1 45 96 ARG B N 1
ATOM 1539 C CA . ARG B 1 96 ? 26.078 -14.383 -11.148 1 45 96 ARG B CA 1
ATOM 1540 C C . ARG B 1 96 ? 27.031 -14.508 -9.961 1 45 96 ARG B C 1
ATOM 1542 O O . ARG B 1 96 ? 27.875 -15.406 -9.938 1 45 96 ARG B O 1
ATOM 1549 N N . LYS B 1 97 ? 26.906 -13.719 -9 1 49.56 97 LYS B N 1
ATOM 1550 C CA . LYS B 1 97 ? 27.891 -13.734 -7.934 1 49.56 97 LYS B CA 1
ATOM 1551 C C . LYS B 1 97 ? 27.625 -14.875 -6.953 1 49.56 97 LYS B C 1
ATOM 1553 O O . LYS B 1 97 ? 28.562 -15.555 -6.516 1 49.56 97 LYS B O 1
ATOM 1558 N N . MET B 1 98 ? 26.375 -15.219 -6.543 1 44.44 98 MET B N 1
ATOM 1559 C CA . MET B 1 98 ? 26.109 -16.234 -5.52 1 44.44 98 MET B CA 1
ATOM 1560 C C . MET B 1 98 ? 26.172 -17.641 -6.113 1 44.44 98 MET B C 1
ATOM 1562 O O . MET B 1 98 ? 26.688 -18.562 -5.484 1 44.44 98 MET B O 1
ATOM 1566 N N . LEU B 1 99 ? 25.625 -17.984 -7.18 1 46.44 99 LEU B N 1
ATOM 1567 C CA . LEU B 1 99 ? 25.859 -19.234 -7.875 1 46.44 99 LEU B CA 1
ATOM 1568 C C . LEU B 1 99 ? 27.344 -19.484 -8.07 1 46.44 99 LEU B C 1
ATOM 1570 O O . LEU B 1 99 ? 27.828 -20.594 -7.879 1 46.44 99 LEU B O 1
ATOM 1574 N N . ASP B 1 100 ? 28.125 -18.578 -8.352 1 50.03 100 ASP B N 1
ATOM 1575 C CA . ASP B 1 100 ? 29.578 -18.672 -8.344 1 50.03 100 ASP B CA 1
ATOM 1576 C C . ASP B 1 100 ? 30.109 -19.016 -6.953 1 50.03 100 ASP B C 1
ATOM 1578 O O . ASP B 1 100 ? 31.016 -19.828 -6.805 1 50.03 100 ASP B O 1
ATOM 1582 N N . LYS B 1 101 ? 29.5 -18.469 -6.02 1 52.75 101 LYS B N 1
ATOM 1583 C CA . LYS B 1 101 ? 29.938 -18.75 -4.652 1 52.75 101 LYS B CA 1
ATOM 1584 C C . LYS B 1 101 ? 29.5 -20.125 -4.195 1 52.75 101 LYS B C 1
ATOM 1586 O O . LYS B 1 101 ? 30.25 -20.828 -3.5 1 52.75 101 LYS B O 1
ATOM 1591 N N . MET B 1 102 ? 28.344 -20.672 -4.492 1 51.22 102 MET B N 1
ATOM 1592 C CA . MET B 1 102 ? 27.844 -21.984 -4.113 1 51.22 102 MET B CA 1
ATOM 1593 C C . MET B 1 102 ? 28.531 -23.078 -4.926 1 51.22 102 MET B C 1
ATOM 1595 O O . MET B 1 102 ? 28.797 -24.172 -4.406 1 51.22 102 MET B O 1
ATOM 1599 N N . LEU B 1 103 ? 28.594 -22.812 -6.051 1 49.97 103 LEU B N 1
ATOM 1600 C CA . LEU B 1 103 ? 29.391 -23.719 -6.871 1 49.97 103 LEU B CA 1
ATOM 1601 C C . LEU B 1 103 ? 30.859 -23.688 -6.465 1 49.97 103 LEU B C 1
ATOM 1603 O O . LEU B 1 103 ? 31.562 -24.688 -6.605 1 49.97 103 LEU B O 1
ATOM 1607 N N . SER B 1 104 ? 31.156 -22.578 -5.973 1 48.41 104 SER B N 1
ATOM 1608 C CA . SER B 1 104 ? 32.531 -22.562 -5.488 1 48.41 104 SER B CA 1
ATOM 1609 C C . SER B 1 104 ? 32.656 -23.156 -4.09 1 48.41 104 SER B C 1
ATOM 1611 O O . SER B 1 104 ? 33.75 -23.438 -3.607 1 48.41 104 SER B O 1
ATOM 1613 N N . SER B 1 105 ? 31.562 -23.125 -3.332 1 39.22 105 SER B N 1
ATOM 1614 C CA . SER B 1 105 ? 31.766 -23.828 -2.066 1 39.22 105 SER B CA 1
ATOM 1615 C C . SER B 1 105 ? 31.453 -25.312 -2.199 1 39.22 105 SER B C 1
ATOM 1617 O O . SER B 1 105 ? 30.516 -25.703 -2.904 1 39.22 105 SER B O 1
#

Nearest PDB structures (foldseek):
  4jqw-assembly1_A  TM=6.502E-01  e=1.247E-02  Homo sapiens
  2nz7-assembly1_B  TM=6.647E-01  e=2.892E-02  Homo sapiens
  2nsn-assembly1_A-2  TM=6.427E-01  e=2.444E-02  Homo sapiens
  4irl-assembly3_C  TM=6.351E-01  e=2.892E-02  Escherichia coli K-12
  8jol-assembly1_C  TM=6.796E-01  e=6.706E-02  Caenorhabditis elegans

Secondary structure (DSSP, 8-state):
----PPPHHHHTHHHHHHH---HHHHHHHHHHHTSS-HHHHHHHHTSSSHHHHHHHHHHHHHHHHHHHHHHHHHHHHH-GGGHHHHHHHHHTTTHHHHHHHHHH-/-------HHHHTHHHHHHH---HHHHHHHHHHHTSS-HHHHHHHHTSSSHHHHHHHHHHHHHHHHHHHHHHHHHHHHH-GGGHHHHHHHHTTTTHHHHHHHHHH-

Sequence (210 aa):
MAASGQHFVDRHQTALISRVRDTEHILGKLKEMGFISKEKNDAVAALKSPQDQMEGILQCLTSASTRGKDALYEILKGMMSMRPLILDCQELKGGRKMLDKMLSSMAASGQHFVDRHQTALISRVRDTEHILGKLKEMGFISKEKNDAVAALKSPQDQMEGILQCLTSASTRGKDALYEILKGMMSMRPLILDCQELKGGRKMLDKMLSS

Foldseek 3Di:
DPPPDDDPCRVCVVVCLVPPQPLLVVLVVCCVVPLADPVLSVVLVPDDGSSSSSVSVSVSNVCSVVVVVVVVVVVLCPVPVCVVVCCVVVVVVCNVPVVCVVVVD/DPPPDDDPCRVCVVVCLVPPQPLLVVLVVCCVVPLADPVLSVVLVPDDGSSSSSVSVSVSNVCSVVVVVVVVVVVLCPVPVCVVVCCVVVVVVCNVPVVVVVVVD

pLDDT: mean 80.0, std 19.88, range [24.42, 97.38]

Radius of gyration: 20.69 Å; Cα contacts (8 Å, |Δi|>4): 180; chains: 2; bounding box: 62×52×38 Å

InterPro domains:
  IPR001315 CARD domain [PF00619] (6-77)
  IPR001315 CARD domain [PS50209] (1-71)
  IPR011029 Death-like domain superfamily [G3DSA:1.10.533.10] (6-93)
  IPR011029 Death-like domain superfamily [SSF47986] (1-78)
  IPR051249 NLRP Inflammasome [PTHR46985] (3-78)

Solvent-accessible surface area (backbone atoms only — not comparable to full-atom values): 11486 Å² total; per-residue (Å²): 124,87,73,89,56,72,50,68,61,69,68,37,43,68,58,45,27,72,65,50,64,67,36,67,60,49,50,50,50,39,35,72,73,53,65,35,50,70,71,56,46,52,58,30,67,65,42,88,42,43,42,52,24,37,47,41,51,52,49,47,30,66,41,40,22,56,50,38,45,49,49,51,50,52,53,43,62,68,34,76,87,37,37,61,54,48,35,56,63,43,20,66,73,58,39,63,58,51,57,53,47,52,74,64,93,126,87,72,91,57,74,50,69,60,68,69,37,45,69,58,45,28,72,65,48,65,66,38,67,58,51,51,51,51,38,35,71,72,53,66,35,50,70,71,56,45,52,58,32,67,65,41,89,42,44,42,52,24,36,48,41,50,52,48,46,31,66,42,41,22,56,50,37,44,50,49,52,49,53,55,42,61,69,34,73,87,37,36,60,56,46,36,58,63,42,23,70,73,56,40,62,57,50,57,52,48,54,73,65,93